Protein AF-0000000084664245 (afdb_homodimer)

Solvent-accessible surface area (backbone atoms only — not comparable to full-atom values): 12599 Å² total; per-residue (Å²): 119,80,69,60,62,52,54,57,49,49,55,51,49,50,48,48,53,62,68,61,42,66,72,70,69,72,74,78,44,94,83,65,43,93,82,63,76,78,71,54,54,70,72,75,24,43,41,69,32,50,8,74,77,78,64,30,42,50,28,35,27,28,33,27,81,81,15,46,27,44,24,17,68,74,54,34,57,66,75,55,34,56,67,57,89,41,30,48,65,57,95,38,56,40,92,83,79,59,47,68,44,61,31,48,43,62,49,43,65,126,118,78,70,60,59,53,54,56,48,47,54,50,48,50,50,47,53,62,67,62,42,66,72,69,71,73,75,75,44,94,83,65,42,92,83,62,75,79,70,54,54,70,72,75,24,45,43,69,32,50,8,73,78,79,63,31,42,50,28,34,27,28,34,27,82,81,15,46,28,43,24,18,69,73,54,34,57,66,74,55,34,56,68,57,89,40,30,49,64,54,95,38,55,39,92,83,80,58,46,69,43,60,30,50,44,61,48,41,66,126

Organism: Exserohilum turcicum (strain 28A) (NCBI:txid671987)

Radius of gyration: 29.93 Å; Cα contacts (8 Å, |Δi|>4): 353; chains: 2; bounding box: 48×130×44 Å

pLDDT: mean 83.24, std 20.47, range [32.81, 98.88]

Foldseek 3Di:
DPPVVVVVVVVVVVVCCVVPPPPPPPPCDPVPPPPDDDDDDPVVVDDDQAAPPPSPDGQFKFFPDVGDRRHDPVVCCVQFNCDDDFAGPDFHADPPPGHTGGGMDGHDPD/DPVVVVVVVVVVVVVVVVVPPPPPPPPCDPVPPPPDDDDDDPVVVDDDQAAQPPSPDGQFKFFPDVGDRRHDPVVCCVQFNCDDDFAGPDFHADPPPGHTGGGMDGHDPD

Secondary structure (DSSP, 8-state):
-THHHHHHHHHHHHHHHHHSS--------GGG-TTPPPPPPTTTTEEE-B-TTTSSSB--EEEETTTEEEE-HHHHHHHS-EEETTEESS--B-TTT-PBP-EEEE-B--/-HHHHHHHHHHHHHHHHHHSS--------GGG-TTPPPPPPTTTTEEE-B-TTTSSSB--EEEETTTEEEE-HHHHHHHS-EEETTEESS--B-TTT-PBP-EEEE-B--

InterPro domains:
  IPR001841 Zinc finger, RING-type [PS50089] (51-98)
  IPR001841 Zinc finger, RING-type [SM00184] (51-97)
  IPR013083 Zinc finger, RING/FYVE/PHD-type [G3DSA:3.30.40.10] (28-109)

Nearest PDB structures (foldseek):
  3eb5-assembly1_A-2  TM=9.063E-01  e=2.057E-04  Homo sapiens
  6m2d-assembly6_F  TM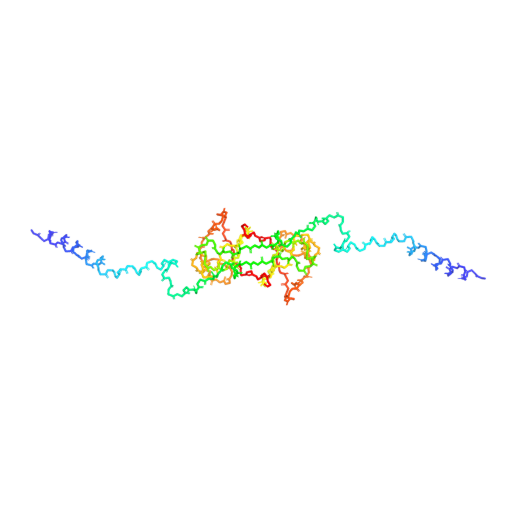=8.414E-01  e=1.924E-04  Homo sapiens
  6m2c-assembly2_F  TM=8.455E-01  e=3.516E-04  Homo sapiens
  2ea5-assembly1_A  TM=7.431E-01  e=4.797E-03  Homo sapiens
  7ylm-assembly1_C  TM=3.277E-01  e=9.964E+00  Saccharomyces cerevisiae

Sequence (220 aa):
TEMHNIRLDFEQELARMRAARPPSPPLVSLDNQPDRPAPKSEEEMTKVLACQVCYQQLADIAVLPCGHMVMCQWCADVVVPIRHGHIPLRPTKCPMCRKQVKQRFKIHTGTEMHNIRLDFEQELARMRAARPPSPPLVSLDNQPDRPAPKSEEEMTKVLACQVCYQQLADIAVLPCGHMVMCQWCADVVVPIRHGHIPLRPTKCPMCRKQVKQRFKIHTG

Structure (mmCIF, N/CA/C/O backbone):
data_AF-0000000084664245-model_v1
#
loop_
_entity.id
_entity.type
_entity.pdbx_description
1 polymer 'RING-type domain-containing protein'
#
loop_
_atom_site.group_PDB
_atom_site.id
_atom_site.type_symbol
_atom_site.label_atom_id
_atom_site.label_alt_id
_atom_site.label_comp_id
_atom_site.label_asym_id
_atom_site.label_entity_id
_atom_site.label_seq_id
_atom_site.pdbx_PDB_ins_code
_atom_site.Cartn_x
_atom_site.Cartn_y
_atom_site.Cartn_z
_atom_site.occupancy
_atom_site.B_iso_or_equiv
_atom_site.auth_seq_id
_atom_site.auth_comp_id
_atom_site.auth_asym_id
_atom_site.auth_atom_id
_atom_site.pdbx_PDB_model_num
ATOM 1 N N . THR A 1 1 ? -27.406 63.281 19.984 1 32.81 1 THR A N 1
ATOM 2 C CA . THR A 1 1 ? -28.312 62.438 20.734 1 32.81 1 THR A CA 1
ATOM 3 C C . THR A 1 1 ? -27.859 61 20.719 1 3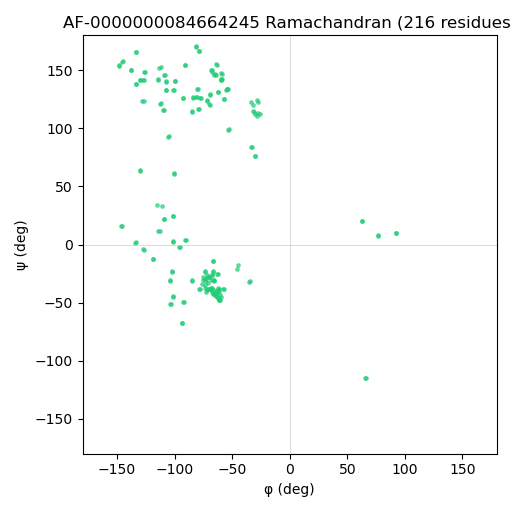2.81 1 THR A C 1
ATOM 5 O O . THR A 1 1 ? -27.031 60.625 19.891 1 32.81 1 THR A O 1
ATOM 8 N N . GLU A 1 2 ? -28.828 60 21.281 1 48.34 2 GLU A N 1
ATOM 9 C CA . GLU A 1 2 ? -28.688 58.625 21.797 1 48.34 2 GLU A CA 1
ATOM 10 C C . GLU A 1 2 ? -28.203 57.688 20.703 1 48.34 2 GLU A C 1
ATOM 12 O O . GLU A 1 2 ? -27.641 56.625 20.984 1 48.34 2 GLU A O 1
ATOM 17 N N . MET A 1 3 ? -28.453 58 19.438 1 53.66 3 MET A N 1
ATOM 18 C CA . MET A 1 3 ? -28.188 57.031 18.391 1 53.66 3 MET A CA 1
ATOM 19 C C . MET A 1 3 ? -26.688 56.938 18.094 1 53.66 3 MET A C 1
ATOM 21 O O . MET A 1 3 ? -26.203 55.938 17.578 1 53.66 3 MET A O 1
ATOM 25 N N . HIS A 1 4 ? -25.922 58.062 18.203 1 52.94 4 HIS A N 1
ATOM 26 C CA . HIS A 1 4 ? -24.516 58.062 17.859 1 52.94 4 HIS A CA 1
ATOM 27 C C . HIS A 1 4 ? -23.703 57.219 18.844 1 52.94 4 HIS A C 1
ATOM 29 O O . HIS A 1 4 ? -22.719 56.594 18.453 1 52.94 4 HIS A O 1
ATOM 35 N N . ASN A 1 5 ? -24.141 57.156 20.094 1 52.62 5 ASN A N 1
ATOM 36 C CA . ASN A 1 5 ? -23.359 56.469 21.094 1 52.62 5 ASN A CA 1
ATOM 37 C C . ASN A 1 5 ? -23.406 54.938 20.891 1 52.62 5 ASN A C 1
ATOM 39 O O . ASN A 1 5 ? -22.594 54.219 21.453 1 52.62 5 ASN A O 1
ATOM 43 N N . ILE A 1 6 ? -24.625 54.562 20.203 1 55.69 6 ILE A N 1
ATOM 44 C CA . ILE A 1 6 ? -24.766 53.094 20.109 1 55.69 6 ILE A CA 1
ATOM 45 C C . ILE A 1 6 ? -23.812 52.562 19.047 1 55.69 6 ILE A C 1
ATOM 47 O O . ILE A 1 6 ? -23.266 51.469 19.188 1 55.69 6 ILE A O 1
ATOM 51 N N . ARG A 1 7 ? -23.531 53.438 17.984 1 54.62 7 ARG A N 1
ATOM 52 C CA . ARG A 1 7 ? -22.688 52.906 16.922 1 54.62 7 ARG A CA 1
ATOM 53 C C . ARG A 1 7 ? -21.234 52.781 17.391 1 54.62 7 ARG A C 1
ATOM 55 O O . ARG A 1 7 ? -20.547 51.812 17.031 1 54.62 7 ARG A O 1
ATOM 62 N N . LEU A 1 8 ? -20.703 53.781 18.156 1 59.28 8 LEU A N 1
ATOM 63 C CA . LEU A 1 8 ? -19.312 53.688 18.594 1 59.28 8 LEU A CA 1
ATOM 64 C C . LEU A 1 8 ? -19.109 52.531 19.562 1 59.28 8 LEU A C 1
ATOM 66 O O . LEU A 1 8 ? -18.07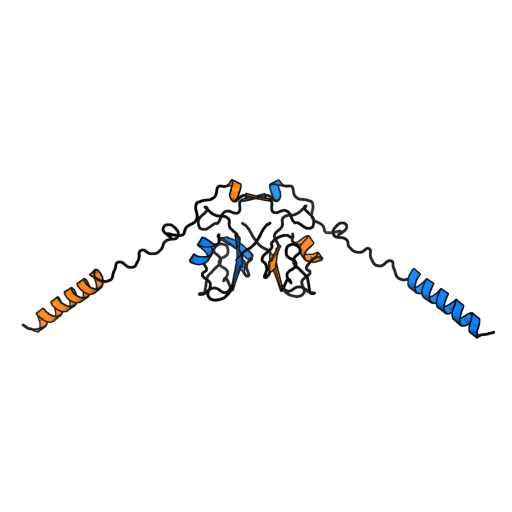8 51.844 19.531 1 59.28 8 LEU A O 1
ATOM 70 N N . ASP A 1 9 ? -20.234 52.25 20.328 1 56.16 9 ASP A N 1
ATOM 71 C CA . ASP A 1 9 ? -20.062 51.188 21.281 1 56.16 9 ASP A CA 1
ATOM 72 C C . ASP A 1 9 ? -20 49.812 20.578 1 56.16 9 ASP A C 1
ATOM 74 O O . ASP A 1 9 ? -19.203 48.938 20.969 1 56.16 9 ASP A O 1
ATOM 78 N N . PHE A 1 10 ? -20.734 49.719 19.438 1 59.78 10 PHE A N 1
ATOM 79 C CA . PHE A 1 10 ? -20.734 48.406 18.766 1 59.78 10 PHE A CA 1
ATOM 80 C C . PHE A 1 10 ? -19.391 48.188 18.078 1 59.78 10 PHE A C 1
ATOM 82 O O . PHE A 1 10 ? -18.859 47.062 18.125 1 59.78 10 PHE A O 1
ATOM 89 N N . GLU A 1 11 ? -18.828 49.25 17.516 1 61.75 11 GLU A N 1
ATOM 90 C CA . GLU A 1 11 ? -17.547 49.062 16.844 1 61.75 11 GLU A CA 1
ATOM 91 C C . GLU A 1 11 ? -16.438 48.75 17.844 1 61.75 11 GLU A C 1
ATOM 93 O O . GLU A 1 11 ? -15.555 47.938 17.562 1 61.75 11 GLU A O 1
ATOM 98 N N . GLN A 1 12 ? -16.516 49.406 18.969 1 60.25 12 GLN A N 1
ATOM 99 C CA . GLN A 1 12 ? -15.539 49.094 20.016 1 60.25 12 GLN A CA 1
ATOM 100 C C . GLN A 1 12 ? -15.766 47.688 20.594 1 60.25 12 GLN A C 1
ATOM 102 O O . GLN A 1 12 ? -14.805 46.969 20.891 1 60.25 12 GLN A O 1
ATOM 107 N N . GLU A 1 13 ? -17.031 47.344 20.719 1 60.28 13 GLU A N 1
ATOM 108 C CA . GLU A 1 13 ? -17.297 46 21.234 1 60.28 13 GLU A CA 1
ATOM 109 C C . GLU A 1 13 ? -16.891 44.938 20.219 1 60.28 13 GLU A C 1
ATOM 111 O O . GLU A 1 13 ? -16.312 43.906 20.594 1 60.28 13 GLU A O 1
ATOM 116 N N . LEU A 1 14 ? -17.109 45.156 18.906 1 57.66 14 LEU A N 1
ATOM 117 C CA . LEU A 1 14 ? -16.625 44.219 17.891 1 57.66 14 LEU A CA 1
ATOM 118 C C . LEU A 1 14 ? -15.094 44.188 17.875 1 57.66 14 LEU A C 1
ATOM 120 O O . LEU A 1 14 ? -14.492 43.125 17.75 1 57.66 14 LEU A O 1
ATOM 124 N N . ALA A 1 15 ? -14.391 45.281 18 1 58.69 15 ALA A N 1
ATOM 125 C CA . ALA A 1 15 ? -12.93 45.312 18.078 1 58.69 15 ALA A CA 1
ATOM 126 C C . ALA A 1 15 ? -12.445 44.625 19.359 1 58.69 15 ALA A C 1
ATOM 128 O O . ALA A 1 15 ? -11.453 43.875 19.328 1 58.69 15 ALA A O 1
ATOM 129 N N . ARG A 1 16 ? -13.039 44.75 20.438 1 57.31 16 ARG A N 1
ATOM 130 C CA . ARG A 1 16 ? -12.68 44.031 21.656 1 57.31 16 ARG A CA 1
ATOM 131 C C . ARG A 1 16 ? -12.945 42.531 21.5 1 57.31 16 ARG A C 1
ATOM 133 O O . ARG A 1 16 ? -12.156 41.719 21.953 1 57.31 16 ARG A O 1
ATOM 140 N N . MET A 1 17 ? -14.117 42.125 20.891 1 55.94 17 MET A N 1
ATOM 141 C CA . MET A 1 17 ? -14.359 40.688 20.656 1 55.94 17 MET A CA 1
ATOM 142 C C . MET A 1 17 ? -13.336 40.125 19.672 1 55.94 17 MET A C 1
ATOM 144 O O . MET A 1 17 ? -12.891 39 19.812 1 55.94 17 MET A O 1
ATOM 148 N N . ARG A 1 18 ? -13.031 40.844 18.547 1 55.56 18 ARG A N 1
ATOM 149 C CA . ARG A 1 18 ? -11.961 40.438 17.656 1 55.56 18 ARG A CA 1
ATOM 150 C C . ARG A 1 18 ? -10.609 40.438 18.359 1 55.56 18 ARG A C 1
ATOM 152 O O . ARG A 1 18 ? -9.766 39.562 18.125 1 55.56 18 ARG A O 1
ATOM 159 N N . ALA A 1 19 ? -10.242 41.438 19.078 1 53.5 19 ALA A N 1
ATOM 160 C CA . ALA A 1 19 ? -8.992 41.469 19.828 1 53.5 19 ALA A CA 1
ATOM 161 C C . ALA A 1 19 ? -8.953 40.406 20.906 1 53.5 19 ALA A C 1
ATOM 163 O O . ALA A 1 19 ? -7.875 40 21.359 1 53.5 19 ALA A O 1
ATOM 164 N N . ALA A 1 20 ? -10.039 40.188 21.625 1 52.09 20 ALA A N 1
ATOM 165 C CA . ALA A 1 20 ? -10.078 39.156 22.672 1 52.09 20 ALA A CA 1
ATOM 166 C C . ALA A 1 20 ? -10.141 37.75 22.047 1 52.09 20 ALA A C 1
ATOM 168 O O . ALA A 1 20 ? -10.219 36.75 22.766 1 52.09 20 ALA A O 1
ATOM 169 N N . ARG A 1 21 ? -10.609 37.625 20.797 1 49 21 ARG A N 1
ATOM 170 C CA . ARG A 1 21 ? -10.555 36.25 20.266 1 49 21 ARG A CA 1
ATOM 171 C C . ARG A 1 21 ? -9.148 35.688 20.391 1 49 21 ARG A C 1
ATOM 173 O O . ARG A 1 21 ? -8.172 36.312 19.969 1 49 21 ARG A O 1
ATOM 180 N N . PRO A 1 22 ? -8.859 34.875 21.422 1 49.31 22 PRO A N 1
ATOM 181 C CA . PRO A 1 22 ? -7.5 34.344 21.484 1 49.31 22 PRO A CA 1
ATOM 182 C C . PRO A 1 22 ? -6.906 34.094 20.094 1 49.31 22 PRO A C 1
ATOM 184 O O . PRO A 1 22 ? -7.648 33.906 19.125 1 49.31 22 PRO A O 1
ATOM 187 N N . PRO A 1 23 ? -5.723 34.75 19.797 1 48.38 23 PRO A N 1
ATOM 188 C CA . PRO A 1 23 ? -5.148 34.344 18.5 1 48.38 23 PRO A CA 1
ATOM 189 C C . PRO A 1 23 ? -5.512 32.938 18.094 1 48.38 23 PRO A C 1
ATOM 191 O O . PRO A 1 23 ? -5.746 32.062 18.953 1 48.38 23 PRO A O 1
ATOM 194 N N . SER A 1 24 ? -6.297 32.812 17.031 1 50.97 24 SER A N 1
ATOM 195 C CA . SER A 1 24 ? -6.508 31.438 16.547 1 50.97 24 SER A CA 1
ATOM 196 C C . SER A 1 24 ? -5.293 30.562 16.844 1 50.97 24 SER A C 1
ATOM 198 O O . SER A 1 24 ? -4.16 31.047 16.844 1 50.97 24 SER A O 1
ATOM 200 N N . PRO A 1 25 ? -5.449 29.578 17.75 1 46.31 25 PRO A N 1
ATOM 201 C CA . PRO A 1 25 ? -4.246 28.766 17.953 1 46.31 25 PRO A CA 1
ATOM 202 C C . PRO A 1 25 ? -3.355 28.719 16.703 1 46.31 25 PRO A C 1
ATOM 204 O O . PRO A 1 25 ? -3.844 28.875 15.586 1 46.31 25 PRO A O 1
ATOM 207 N N . PRO A 1 26 ? -2.117 29.094 16.844 1 43.78 26 PRO A N 1
ATOM 208 C CA . PRO A 1 26 ? -1.267 28.984 15.664 1 43.78 26 PRO A CA 1
ATOM 209 C C . PRO A 1 26 ? -1.652 27.812 14.766 1 43.78 26 PRO A C 1
ATOM 211 O O . PRO A 1 26 ? -2.188 26.812 15.258 1 43.78 26 PRO A O 1
ATOM 214 N N . LEU A 1 27 ? -2.094 27.984 13.617 1 46 27 LEU A N 1
ATOM 215 C CA . LEU A 1 27 ? -2.32 26.906 12.664 1 46 27 LEU A CA 1
ATOM 216 C C . LEU A 1 27 ? -1.289 25.797 12.836 1 46 27 LEU A C 1
ATOM 218 O O . LEU A 1 27 ? -0.092 26.062 12.953 1 46 27 LEU A O 1
ATOM 222 N N . VAL A 1 28 ? -1.477 24.859 13.75 1 47.41 28 VAL A N 1
ATOM 223 C CA . VAL A 1 28 ? -0.589 23.703 13.82 1 47.41 28 VAL A CA 1
ATOM 224 C C . VAL A 1 28 ? -0.045 23.375 12.422 1 47.41 28 VAL A C 1
ATOM 226 O O . VAL A 1 28 ? -0.811 23.078 11.508 1 47.41 28 VAL A O 1
ATOM 229 N N . SER A 1 29 ? 0.936 24.156 11.898 1 50.91 29 SER A N 1
ATOM 230 C CA . SER A 1 29 ? 1.574 23.859 10.625 1 50.91 29 SER A CA 1
ATOM 231 C C . SER A 1 29 ? 2.375 22.562 10.695 1 50.91 29 SER A C 1
ATOM 233 O O . SER A 1 29 ? 2.699 22.078 11.789 1 50.91 29 SER A O 1
ATOM 235 N N . LEU A 1 30 ? 2.523 21.656 9.602 1 56 30 LEU A N 1
ATOM 236 C CA . LEU A 1 30 ? 3.389 20.484 9.492 1 56 30 LEU A CA 1
ATOM 237 C C . LEU A 1 30 ? 4.707 20.719 10.227 1 56 30 LEU A C 1
ATOM 239 O O . LEU A 1 30 ? 5.293 19.781 10.758 1 56 30 LEU A O 1
ATOM 243 N N . ASP A 1 31 ? 5.152 21.875 10.273 1 55.19 31 ASP A N 1
ATOM 244 C CA . ASP A 1 31 ? 6.504 22.156 10.742 1 55.19 31 ASP A CA 1
ATOM 245 C C . ASP A 1 31 ? 6.543 22.281 12.266 1 55.19 31 ASP A C 1
ATOM 247 O O . ASP A 1 31 ? 7.613 22.219 12.875 1 55.19 31 ASP A O 1
ATOM 251 N N . ASN A 1 32 ? 5.457 22.734 12.883 1 57.06 32 ASN A N 1
ATOM 252 C CA . ASN A 1 32 ? 5.566 23.078 14.297 1 57.06 32 ASN A CA 1
ATOM 253 C C . ASN A 1 32 ? 4.816 22.078 15.172 1 57.06 32 ASN A C 1
ATOM 255 O O . ASN A 1 32 ? 4.18 22.453 16.156 1 57.06 32 ASN A O 1
ATOM 259 N N . GLN A 1 33 ? 4.641 20.922 14.562 1 59.12 33 GLN A N 1
ATOM 260 C CA . GLN A 1 33 ? 3.855 20.062 15.445 1 59.12 33 GLN A CA 1
ATOM 261 C C . GLN A 1 33 ? 4.73 19.438 16.531 1 59.12 33 GLN A C 1
ATOM 263 O O . GLN A 1 33 ? 5.848 19 16.25 1 59.12 33 GLN A O 1
ATOM 268 N N . PRO A 1 34 ? 4.461 19.766 17.797 1 64.56 34 PRO A N 1
ATOM 269 C CA . PRO A 1 34 ? 5.266 19.328 18.953 1 64.56 34 PRO A CA 1
ATOM 270 C C . PRO A 1 34 ? 5.625 17.844 18.891 1 64.56 34 PRO A C 1
ATOM 272 O O . PRO A 1 34 ? 6.645 17.438 19.438 1 64.56 34 PRO A O 1
ATOM 275 N N . ASP A 1 35 ? 4.871 16.984 18.016 1 80.44 35 ASP A N 1
ATOM 276 C CA . ASP A 1 35 ? 5.086 15.547 18.078 1 80.44 35 ASP A CA 1
ATOM 277 C C . ASP A 1 35 ? 5.684 15.023 16.766 1 80.44 35 ASP A C 1
ATOM 279 O O . ASP A 1 35 ? 5.492 13.859 16.422 1 80.44 35 ASP A O 1
ATOM 283 N N . ARG A 1 36 ? 6.484 15.859 16.188 1 82.06 36 ARG A N 1
ATOM 284 C CA . ARG A 1 36 ? 7.113 15.398 14.961 1 82.06 36 ARG A CA 1
ATOM 285 C C . ARG A 1 36 ? 8.328 14.523 15.25 1 82.06 36 ARG A C 1
ATOM 287 O O . ARG A 1 36 ? 9.203 14.906 16.031 1 82.06 36 ARG A O 1
ATOM 294 N N . PRO A 1 37 ? 8.312 13.367 14.664 1 92.81 37 PRO A N 1
ATOM 295 C CA . PRO A 1 37 ? 9.461 12.492 14.898 1 92.81 37 PRO A CA 1
ATOM 296 C C . PRO A 1 37 ? 10.766 13.07 14.359 1 92.81 37 PRO A C 1
ATOM 298 O O . PRO A 1 37 ? 10.742 13.953 13.492 1 92.81 37 PRO A O 1
ATOM 301 N N . ALA A 1 38 ? 11.883 12.625 14.961 1 94.81 38 ALA A N 1
ATOM 302 C CA . ALA A 1 38 ? 13.195 13.039 14.477 1 94.81 38 ALA A CA 1
ATOM 303 C C . ALA A 1 38 ? 13.391 12.633 13.016 1 94.81 38 ALA A C 1
ATOM 305 O O . ALA A 1 38 ? 12.984 11.539 12.609 1 94.81 38 ALA A O 1
ATOM 306 N N . PRO A 1 39 ? 14.031 13.461 12.234 1 96.81 39 PRO A N 1
ATOM 307 C CA . PRO A 1 39 ? 14.25 13.148 10.82 1 96.81 39 PRO A CA 1
ATOM 308 C C . PRO A 1 39 ? 15.039 11.859 10.617 1 96.81 39 PRO A C 1
ATOM 310 O O . PRO A 1 39 ? 15.961 11.562 11.383 1 96.81 39 PRO A O 1
ATOM 313 N N . LYS A 1 40 ? 14.672 11.102 9.625 1 98 40 LYS A N 1
ATOM 314 C CA . LYS A 1 40 ? 15.406 9.906 9.211 1 98 40 LYS A CA 1
ATOM 315 C C . LYS A 1 40 ? 16.453 10.234 8.148 1 98 40 LYS A C 1
ATOM 317 O O . LYS A 1 40 ? 16.297 11.211 7.406 1 98 40 LYS A O 1
ATOM 322 N N . SER A 1 41 ? 17.469 9.414 8.094 1 98.06 41 SER A N 1
ATOM 323 C CA . SER A 1 41 ? 18.453 9.555 7.039 1 98.06 41 SER A CA 1
ATOM 324 C C . SER A 1 41 ? 17.953 8.969 5.727 1 98.06 41 SER A C 1
ATOM 326 O O . SER A 1 41 ? 16.984 8.203 5.711 1 98.06 41 SER A O 1
ATOM 328 N N . GLU A 1 42 ? 18.594 9.25 4.664 1 97.56 42 GLU A N 1
ATOM 329 C CA . GLU A 1 42 ? 18.25 8.68 3.363 1 97.56 42 GLU A CA 1
ATOM 330 C C . GLU A 1 42 ? 18.406 7.16 3.375 1 97.56 42 GLU A C 1
ATOM 332 O O . GLU A 1 42 ? 17.594 6.449 2.771 1 97.56 42 GLU A O 1
ATOM 337 N N . GLU A 1 43 ? 19.438 6.691 4.074 1 97.75 43 GLU A N 1
ATOM 338 C CA . GLU A 1 43 ? 19.672 5.254 4.176 1 97.75 43 GLU A CA 1
ATOM 339 C C . GLU A 1 43 ? 18.516 4.555 4.879 1 97.75 43 GLU A C 1
ATOM 341 O O . GLU A 1 43 ? 18.094 3.467 4.477 1 97.75 43 GLU A O 1
ATOM 346 N N . GLU A 1 44 ? 18 5.223 5.902 1 97.62 44 GLU A N 1
ATOM 347 C CA . GLU A 1 44 ? 16.875 4.672 6.656 1 97.62 44 GLU A CA 1
ATOM 348 C C . GLU A 1 44 ? 15.609 4.633 5.809 1 97.62 44 GLU A C 1
ATOM 350 O O . GLU A 1 44 ? 14.758 3.764 5.996 1 97.62 44 GLU A O 1
ATOM 355 N N . MET A 1 45 ? 15.492 5.477 4.859 1 98.25 45 MET A N 1
ATOM 356 C CA . MET A 1 45 ? 14.297 5.566 4.027 1 98.25 45 MET A CA 1
ATOM 357 C C . MET A 1 45 ? 14.461 4.758 2.746 1 98.25 45 MET A C 1
ATOM 359 O O . MET A 1 45 ? 13.555 4.723 1.911 1 98.25 45 MET A O 1
ATOM 363 N N . THR A 1 46 ? 15.672 4.133 2.537 1 98.25 46 THR A N 1
ATOM 364 C CA . THR A 1 46 ? 15.93 3.309 1.361 1 98.25 46 THR A CA 1
ATOM 365 C C . THR A 1 46 ? 15.625 1.842 1.651 1 98.25 46 THR A C 1
ATOM 367 O O . THR A 1 46 ? 16.094 1.287 2.643 1 98.25 46 THR A O 1
ATOM 370 N N . LYS A 1 47 ? 14.773 1.282 0.778 1 98.25 47 LYS A N 1
ATOM 371 C CA . LYS A 1 47 ? 14.383 -0.111 0.963 1 98.25 47 LYS A CA 1
ATOM 372 C C . LYS A 1 47 ? 14.539 -0.904 -0.33 1 98.25 47 LYS A C 1
ATOM 374 O O . LYS A 1 47 ? 14.305 -0.377 -1.42 1 98.25 47 LYS A O 1
ATOM 379 N N . VAL A 1 48 ? 14.977 -2.121 -0.169 1 98.06 48 VAL A N 1
ATOM 380 C CA . VAL A 1 48 ? 14.867 -3.072 -1.269 1 98.06 48 VAL A CA 1
ATOM 381 C C . VAL A 1 48 ? 13.477 -3.711 -1.255 1 98.06 48 VAL A C 1
ATOM 383 O O . VAL A 1 48 ? 13.125 -4.426 -0.314 1 98.06 48 VAL A O 1
ATOM 386 N N . LEU A 1 49 ? 12.703 -3.449 -2.271 1 98.5 49 LEU A N 1
ATOM 387 C CA . LEU A 1 49 ? 11.328 -3.947 -2.346 1 98.5 49 LEU A CA 1
ATOM 388 C C . LEU A 1 49 ? 11.242 -5.172 -3.254 1 98.5 49 LEU A C 1
ATOM 390 O O . LEU A 1 49 ? 10.477 -5.18 -4.219 1 98.5 49 LEU A O 1
ATOM 394 N N . ALA A 1 50 ? 11.953 -6.164 -2.859 1 98.25 50 ALA A N 1
ATOM 395 C CA . ALA A 1 50 ? 11.914 -7.402 -3.633 1 98.25 50 ALA A CA 1
ATOM 396 C C . ALA A 1 50 ? 10.664 -8.211 -3.303 1 98.25 50 ALA A C 1
ATOM 398 O O . ALA A 1 50 ? 10.297 -8.344 -2.133 1 98.25 50 ALA A O 1
ATOM 399 N N . CYS A 1 51 ? 10.07 -8.648 -4.383 1 97.88 51 CYS A N 1
ATOM 400 C CA . CYS A 1 51 ? 8.977 -9.594 -4.172 1 97.88 51 CYS A CA 1
ATOM 401 C C . CYS A 1 51 ? 9.43 -10.773 -3.32 1 97.88 51 CYS A C 1
ATOM 403 O O . CYS A 1 51 ? 10.461 -11.383 -3.596 1 97.88 51 CYS A O 1
ATOM 405 N N . GLN A 1 52 ? 8.617 -11.133 -2.322 1 97.62 52 GLN A N 1
ATOM 406 C CA . GLN A 1 52 ? 9.016 -12.172 -1.38 1 97.62 52 GLN A CA 1
ATOM 407 C C . GLN A 1 52 ? 8.555 -13.547 -1.849 1 97.62 52 GLN A C 1
ATOM 409 O O . GLN A 1 52 ? 8.75 -14.547 -1.151 1 97.62 52 GLN A O 1
ATOM 414 N N . VAL A 1 53 ? 7.977 -13.578 -3.002 1 96.06 53 VAL A N 1
ATOM 415 C CA . VAL A 1 53 ? 7.531 -14.844 -3.572 1 96.06 53 VAL A CA 1
ATOM 416 C C . VAL A 1 53 ? 8.492 -15.289 -4.668 1 96.06 53 VAL A C 1
ATOM 418 O O . VAL A 1 53 ? 9 -16.406 -4.645 1 96.06 53 VAL A O 1
ATOM 421 N N . CYS A 1 54 ? 8.805 -14.414 -5.629 1 95.06 54 CYS A N 1
ATOM 422 C CA . CYS A 1 54 ? 9.656 -14.789 -6.75 1 95.06 54 CYS A CA 1
ATOM 423 C C . CYS A 1 54 ? 11.07 -14.25 -6.566 1 95.06 54 CYS A C 1
ATOM 425 O O . CYS A 1 54 ? 12.008 -14.734 -7.199 1 95.06 54 CYS A O 1
ATOM 427 N N . TYR A 1 55 ? 11.281 -13.188 -5.773 1 96.44 55 TYR A N 1
ATOM 428 C CA . TYR A 1 55 ? 12.539 -12.516 -5.457 1 96.44 55 TYR A CA 1
ATOM 429 C C . TYR A 1 55 ? 13.172 -11.922 -6.707 1 96.44 55 TYR A C 1
ATOM 431 O O . TYR A 1 55 ? 14.375 -11.648 -6.734 1 96.44 55 TYR A O 1
ATOM 439 N N . GLN A 1 56 ? 12.352 -11.734 -7.711 1 97.25 56 GLN A N 1
ATOM 440 C CA . GLN A 1 56 ? 12.922 -11.297 -8.984 1 97.25 56 GLN A CA 1
ATOM 441 C C . GLN A 1 56 ? 12.211 -10.047 -9.5 1 97.25 56 GLN A C 1
ATOM 443 O O . GLN A 1 56 ? 12.586 -9.508 -10.547 1 97.25 56 GLN A O 1
ATOM 448 N N . GLN A 1 57 ? 11.258 -9.656 -8.844 1 97.75 57 GLN A N 1
ATOM 449 C CA . GLN A 1 57 ? 10.477 -8.492 -9.25 1 97.75 57 GLN A CA 1
ATOM 450 C C . GLN A 1 57 ? 10.234 -7.555 -8.07 1 97.75 57 GLN A C 1
ATOM 452 O O . GLN A 1 57 ? 10.469 -7.922 -6.918 1 97.75 57 GLN A O 1
ATOM 457 N N . LEU A 1 58 ? 9.805 -6.344 -8.391 1 97.88 58 LEU A N 1
ATOM 458 C CA . LEU A 1 58 ? 9.445 -5.348 -7.391 1 97.88 58 LEU A CA 1
ATOM 459 C C . LEU A 1 58 ? 8.141 -5.715 -6.695 1 97.88 58 LEU A C 1
ATOM 461 O O . LEU A 1 58 ? 7.133 -5.984 -7.359 1 97.88 58 LEU A O 1
ATOM 465 N N . ALA A 1 59 ? 8.156 -5.828 -5.352 1 98.56 59 ALA A N 1
ATOM 466 C CA . ALA A 1 59 ? 6.918 -5.953 -4.59 1 98.56 59 ALA A CA 1
ATOM 467 C C . ALA A 1 59 ? 6.125 -4.648 -4.617 1 98.56 59 ALA A C 1
ATOM 469 O O . ALA A 1 59 ? 6.625 -3.602 -4.203 1 98.56 59 ALA A O 1
ATOM 470 N N . ASP A 1 60 ? 4.867 -4.727 -5.16 1 98.69 60 ASP A N 1
ATOM 471 C CA . ASP A 1 60 ? 4.059 -3.514 -5.234 1 98.69 60 ASP A CA 1
ATOM 472 C C . ASP A 1 60 ? 2.576 -3.828 -5.039 1 98.69 60 ASP A C 1
ATOM 474 O O . ASP A 1 60 ? 1.713 -3.016 -5.379 1 98.69 60 ASP A O 1
ATOM 478 N N . ILE A 1 61 ? 2.289 -4.98 -4.547 1 98.75 61 ILE A N 1
ATOM 479 C CA . ILE A 1 61 ? 0.92 -5.355 -4.211 1 98.75 61 ILE A CA 1
ATOM 480 C C . ILE A 1 61 ? 0.78 -5.5 -2.695 1 98.75 61 ILE A C 1
ATOM 482 O O . ILE A 1 61 ? 1.49 -6.293 -2.074 1 98.75 61 ILE A O 1
ATOM 486 N N . ALA A 1 62 ? -0.083 -4.754 -2.121 1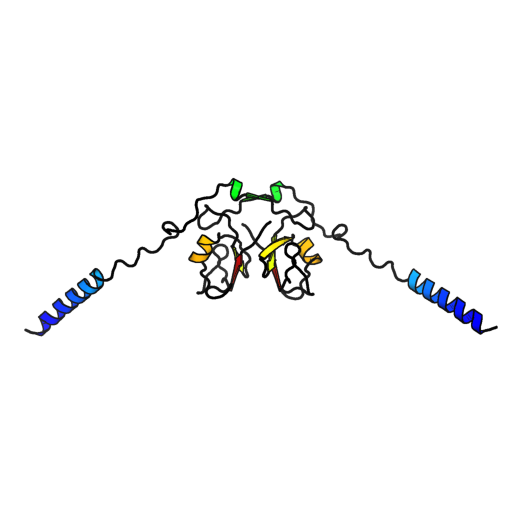 98.88 62 ALA A N 1
ATOM 487 C CA . ALA A 1 62 ? -0.42 -4.887 -0.705 1 98.88 62 ALA A CA 1
ATOM 488 C C . ALA A 1 62 ? -1.712 -5.676 -0.52 1 98.88 62 ALA A C 1
ATOM 490 O O . ALA A 1 62 ? -2.646 -5.547 -1.315 1 98.88 62 ALA A O 1
ATOM 491 N N . VAL A 1 63 ? -1.702 -6.465 0.46 1 98.75 63 VAL A N 1
ATOM 492 C CA . VAL A 1 63 ? -2.938 -7.168 0.789 1 98.75 63 VAL A CA 1
ATOM 493 C C . VAL A 1 63 ? -3.547 -6.582 2.059 1 98.75 63 VAL A C 1
ATOM 495 O O . VAL A 1 63 ? -2.824 -6.219 2.99 1 98.75 63 VAL A O 1
ATOM 498 N N . LEU A 1 64 ? -4.793 -6.453 2.08 1 98.69 64 LEU A N 1
ATOM 499 C CA . LEU A 1 64 ? -5.535 -5.793 3.148 1 98.69 64 LEU A CA 1
ATOM 500 C C . LEU A 1 64 ? -6.422 -6.785 3.891 1 98.69 64 LEU A C 1
ATOM 502 O O . LEU A 1 64 ? -6.871 -7.777 3.311 1 98.69 64 LEU A O 1
ATOM 506 N N . PRO A 1 65 ? -6.559 -6.656 5.277 1 98.31 65 PRO A N 1
ATOM 507 C CA . PRO A 1 65 ? -6.34 -5.387 5.973 1 98.31 65 PRO A CA 1
ATOM 508 C C . PRO A 1 65 ? -4.984 -5.32 6.664 1 98.31 65 PRO A C 1
ATOM 510 O O . PRO A 1 65 ? -4.648 -4.305 7.281 1 98.31 65 PRO A O 1
ATOM 513 N N . CYS A 1 66 ? -4.207 -6.344 6.512 1 98.75 66 CYS A N 1
ATOM 514 C CA . CYS A 1 66 ? -2.992 -6.359 7.316 1 98.75 66 CYS A CA 1
ATOM 515 C C . CYS A 1 66 ? -1.971 -5.359 6.789 1 98.75 66 CYS A C 1
ATOM 517 O O . CYS A 1 66 ? -1.099 -4.906 7.531 1 98.75 66 CYS A O 1
ATOM 519 N N . GLY A 1 67 ? -1.996 -5.105 5.488 1 98.81 67 GLY A N 1
ATOM 520 C CA . GLY A 1 67 ? -1.183 -4.043 4.922 1 98.81 67 GLY A CA 1
ATOM 521 C C . GLY A 1 67 ? 0.175 -4.523 4.441 1 98.81 67 GLY A C 1
ATOM 522 O O . GLY A 1 67 ? 1.011 -3.717 4.027 1 98.81 67 GLY A O 1
ATOM 523 N N . HIS A 1 68 ? 0.42 -5.789 4.383 1 98.88 68 HIS A N 1
ATOM 524 C CA . HIS A 1 68 ? 1.728 -6.258 3.939 1 98.88 68 HIS A CA 1
ATOM 525 C C . HIS A 1 68 ? 1.856 -6.172 2.422 1 98.88 68 HIS A C 1
ATOM 527 O O . HIS A 1 68 ? 0.998 -6.672 1.692 1 98.88 68 HIS A O 1
ATOM 533 N N . MET A 1 69 ? 2.873 -5.523 1.958 1 98.88 69 MET A N 1
ATOM 534 C CA . MET A 1 69 ? 3.24 -5.379 0.552 1 98.88 69 MET A CA 1
ATOM 535 C C . MET A 1 69 ? 4.445 -6.25 0.213 1 98.88 69 MET A C 1
ATOM 537 O O . MET A 1 69 ? 5.59 -5.816 0.347 1 98.88 69 MET A O 1
ATOM 541 N N . VAL A 1 70 ? 4.16 -7.543 -0.276 1 98.06 70 VAL A N 1
ATOM 542 C CA . VAL A 1 70 ? 5.254 -8.508 -0.315 1 98.06 70 VAL A CA 1
ATOM 543 C C . VAL A 1 70 ? 5.27 -9.219 -1.664 1 98.06 70 VAL A C 1
ATOM 545 O O . VAL A 1 70 ? 6.078 -10.125 -1.888 1 98.06 70 VAL A O 1
ATOM 548 N N . MET A 1 71 ? 4.355 -8.844 -2.572 1 98 71 MET A N 1
ATOM 549 C CA . MET A 1 71 ? 4.254 -9.531 -3.852 1 98 71 MET A CA 1
ATOM 550 C C . MET A 1 71 ? 4.348 -8.555 -5.016 1 98 71 MET A C 1
ATOM 552 O O . MET A 1 71 ? 3.902 -7.406 -4.902 1 98 71 MET A O 1
ATOM 556 N N . CYS A 1 72 ? 4.914 -9.07 -6.086 1 97.81 72 CYS A N 1
ATOM 557 C CA . CYS A 1 72 ? 4.758 -8.375 -7.355 1 97.81 72 CYS A CA 1
ATOM 558 C C . CYS A 1 72 ? 3.418 -8.711 -8 1 97.81 72 CYS A C 1
ATOM 560 O O . CYS A 1 72 ? 2.709 -9.609 -7.543 1 97.81 72 CYS A O 1
ATOM 562 N N . GLN A 1 73 ? 3.154 -7.961 -9.031 1 97.25 73 GLN A N 1
ATOM 563 C CA . GLN A 1 73 ? 1.875 -8.164 -9.703 1 97.25 73 GLN A CA 1
ATOM 564 C C . GLN A 1 73 ? 1.756 -9.586 -10.234 1 97.25 73 GLN A C 1
ATOM 566 O O . GLN A 1 73 ? 0.7 -10.219 -10.125 1 97.25 73 GLN A O 1
ATOM 571 N N . TRP A 1 74 ? 2.77 -10.117 -10.859 1 96.31 74 TRP A N 1
ATOM 572 C CA . TRP A 1 74 ? 2.725 -11.445 -11.453 1 96.31 74 TRP A CA 1
ATOM 573 C C . TRP A 1 74 ? 2.441 -12.508 -10.398 1 96.31 74 TRP A C 1
ATOM 575 O O . TRP A 1 74 ? 1.547 -13.344 -10.578 1 96.31 74 TRP A O 1
ATOM 585 N N . CYS A 1 75 ? 3.15 -12.453 -9.312 1 96.5 75 CYS A N 1
ATOM 586 C CA . CYS A 1 75 ? 2.949 -13.422 -8.234 1 96.5 75 CYS A CA 1
ATOM 587 C C . CYS A 1 75 ? 1.577 -13.25 -7.598 1 96.5 75 CYS A C 1
ATOM 589 O O . CYS A 1 75 ? 0.931 -14.227 -7.23 1 96.5 75 CYS A O 1
ATOM 591 N N . ALA A 1 76 ? 1.204 -11.977 -7.414 1 97.5 76 ALA A N 1
ATOM 592 C CA . ALA A 1 76 ? -0.105 -11.719 -6.816 1 97.5 76 ALA A CA 1
ATOM 593 C C . ALA A 1 76 ? -1.217 -12.367 -7.641 1 97.5 76 ALA A C 1
ATOM 595 O O . ALA A 1 76 ? -2.191 -12.883 -7.082 1 97.5 76 ALA A O 1
ATOM 596 N N . ASP A 1 77 ? -1.105 -12.344 -8.883 1 96.06 77 ASP A N 1
ATOM 597 C CA . ASP A 1 77 ? -2.135 -12.898 -9.766 1 96.06 77 ASP A CA 1
ATOM 598 C C . ASP A 1 77 ? -2.232 -14.414 -9.609 1 96.06 77 ASP A C 1
ATOM 600 O O .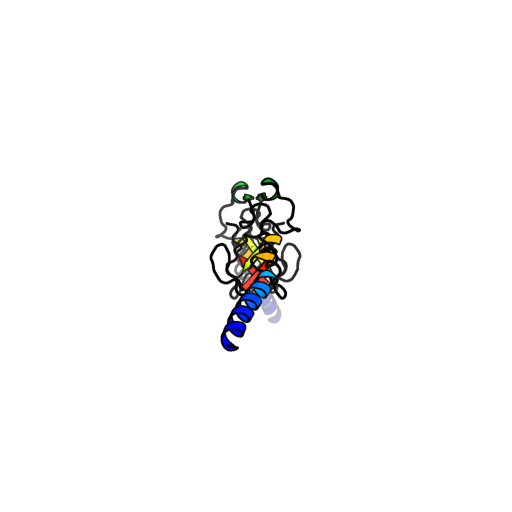 ASP A 1 77 ? -3.27 -15.008 -9.906 1 96.06 77 ASP A O 1
ATOM 604 N N . VAL A 1 78 ? -1.15 -14.992 -9.148 1 93.75 78 VAL A N 1
ATOM 605 C CA . VAL A 1 78 ? -1.132 -16.438 -8.945 1 93.75 78 VAL A CA 1
ATOM 606 C C . VAL A 1 78 ? -1.557 -16.766 -7.52 1 93.75 78 VAL A C 1
ATOM 608 O O . VAL A 1 78 ? -2.426 -17.609 -7.305 1 93.75 78 VAL A O 1
ATOM 611 N N . VAL A 1 79 ? -0.954 -16.094 -6.559 1 95.81 79 VAL A N 1
ATOM 612 C CA . VAL A 1 79 ? -1.083 -16.438 -5.145 1 95.81 79 VAL A CA 1
ATOM 613 C C . VAL A 1 79 ? -2.418 -15.922 -4.609 1 95.81 79 VAL A C 1
ATOM 615 O O . VAL A 1 79 ? -3.055 -16.578 -3.781 1 95.81 79 VAL A O 1
ATOM 618 N N . VAL A 1 80 ? -2.85 -14.742 -5.039 1 97 80 VAL A N 1
ATOM 619 C CA . VAL A 1 80 ? -4.082 -14.109 -4.586 1 97 80 VAL A CA 1
ATOM 620 C C . VAL A 1 80 ? -4.906 -13.664 -5.793 1 97 80 VAL A C 1
ATOM 622 O O . VAL A 1 80 ? -5.145 -12.469 -5.988 1 97 80 VAL A O 1
ATOM 625 N N . PRO A 1 81 ? -5.324 -14.625 -6.555 1 96.19 81 PRO A N 1
ATOM 626 C CA . PRO A 1 81 ? -6.137 -14.242 -7.711 1 96.19 81 PRO A CA 1
ATOM 627 C C . PRO A 1 81 ? -7.41 -13.492 -7.32 1 96.19 81 PRO A C 1
ATOM 629 O O . PRO A 1 81 ? -7.977 -13.75 -6.258 1 96.19 81 PRO A O 1
ATOM 632 N N . ILE A 1 82 ? -7.801 -12.594 -8.164 1 96.44 82 ILE A N 1
ATOM 633 C CA . ILE A 1 82 ? -8.969 -11.789 -7.836 1 96.44 82 ILE A CA 1
ATOM 634 C C . ILE A 1 82 ? -10.117 -12.133 -8.781 1 96.44 82 ILE A C 1
ATOM 636 O O . ILE A 1 82 ? -9.891 -12.594 -9.898 1 96.44 82 ILE A O 1
ATOM 640 N N . ARG A 1 83 ? -11.281 -11.969 -8.383 1 87.94 83 ARG A N 1
ATOM 641 C CA . ARG A 1 83 ? -12.508 -12.141 -9.156 1 87.94 83 ARG A CA 1
ATOM 642 C C . ARG A 1 83 ? -12.953 -10.82 -9.773 1 87.94 83 ARG A C 1
ATOM 644 O O . ARG A 1 83 ? -12.891 -10.648 -10.992 1 87.94 83 ARG A O 1
ATOM 651 N N . HIS A 1 84 ? -13.336 -9.938 -8.906 1 88.69 84 HIS A N 1
ATOM 652 C CA . HIS A 1 84 ? -13.789 -8.602 -9.289 1 88.69 84 HIS A CA 1
ATOM 653 C C . HIS A 1 84 ? -13.039 -7.527 -8.5 1 88.69 84 HIS A C 1
ATOM 655 O O . HIS A 1 84 ? -12.93 -7.609 -7.273 1 88.69 84 HIS A O 1
ATOM 661 N N . GLY A 1 85 ? -12.445 -6.68 -9.258 1 94.25 85 GLY A N 1
ATOM 662 C CA . GLY A 1 85 ? -11.789 -5.566 -8.586 1 94.25 85 GLY A CA 1
ATOM 663 C C . GLY A 1 85 ? -10.633 -5.996 -7.711 1 94.25 85 GLY A C 1
ATOM 664 O O . GLY A 1 85 ? -9.672 -6.609 -8.195 1 94.25 85 GLY A O 1
ATOM 665 N N . HIS A 1 86 ? -10.859 -5.762 -6.434 1 97.44 86 HIS A N 1
ATOM 666 C CA . HIS A 1 86 ? -9.766 -5.934 -5.488 1 97.44 86 HIS A CA 1
ATOM 667 C C . HIS A 1 86 ? -10.023 -7.098 -4.543 1 97.44 86 HIS A C 1
ATOM 669 O O . HIS A 1 86 ? -9.312 -7.273 -3.551 1 97.44 86 HIS A O 1
ATOM 675 N N . ILE A 1 87 ? -11.125 -7.938 -4.93 1 97.5 87 ILE A N 1
ATOM 676 C CA . ILE A 1 87 ? -11.555 -8.992 -4.016 1 97.5 87 ILE A CA 1
ATOM 677 C C . ILE A 1 87 ? -11 -10.336 -4.484 1 97.5 87 ILE A C 1
ATOM 679 O O . ILE A 1 87 ? -11.195 -10.727 -5.637 1 97.5 87 ILE A O 1
ATOM 683 N N . PRO A 1 88 ? -10.43 -11.102 -3.541 1 97.38 88 PRO A N 1
ATOM 684 C CA . PRO A 1 88 ? -9.898 -12.406 -3.938 1 97.38 88 PRO A CA 1
ATOM 685 C C . PRO A 1 88 ? -10.977 -13.367 -4.418 1 97.38 88 PRO A C 1
ATOM 687 O O . PRO A 1 88 ? -12.086 -13.367 -3.881 1 97.38 88 PRO A O 1
ATOM 690 N N . LEU A 1 89 ? -10.656 -14.211 -5.363 1 97.38 89 LEU A N 1
ATOM 691 C CA . LEU A 1 89 ? -11.547 -15.211 -5.938 1 97.38 89 LEU A CA 1
ATOM 692 C C . LEU A 1 89 ? -11.844 -16.312 -4.93 1 97.38 89 LEU A C 1
ATOM 694 O O . LEU A 1 89 ? -12.922 -16.922 -4.969 1 97.38 89 LEU A O 1
ATOM 698 N N . ARG A 1 90 ? -10.898 -16.562 -4 1 96.69 90 ARG A N 1
ATOM 699 C CA . ARG A 1 90 ? -11.008 -17.578 -2.953 1 96.69 90 ARG A CA 1
ATOM 700 C C . ARG A 1 90 ? -10.336 -17.109 -1.667 1 96.69 90 ARG A C 1
ATOM 702 O O . ARG A 1 90 ? -9.484 -16.219 -1.696 1 96.69 90 ARG A O 1
ATOM 709 N N . PRO A 1 91 ? -10.805 -17.766 -0.599 1 97.19 91 PRO A N 1
ATOM 710 C CA . PRO A 1 91 ? -10.117 -17.406 0.64 1 97.19 91 PRO A CA 1
ATOM 711 C C . PRO A 1 91 ? -8.609 -17.641 0.561 1 97.19 91 PRO A C 1
ATOM 713 O O . PRO A 1 91 ? -8.164 -18.734 0.211 1 97.19 91 PRO A O 1
ATOM 716 N N . THR A 1 92 ? -7.895 -16.562 0.845 1 97.38 92 THR A N 1
ATOM 717 C CA . THR A 1 92 ? -6.438 -16.609 0.803 1 97.38 92 THR A CA 1
ATOM 718 C C . THR A 1 92 ? -5.84 -15.859 1.991 1 97.38 92 THR A C 1
ATOM 720 O O . THR A 1 92 ? -6.438 -14.906 2.496 1 97.38 92 THR A O 1
ATOM 723 N N . LYS A 1 93 ? -4.676 -16.312 2.406 1 98.12 93 LYS A N 1
ATOM 724 C CA . LYS A 1 93 ? -4.012 -15.664 3.531 1 98.12 93 LYS A CA 1
ATOM 725 C C . LYS A 1 93 ? -2.787 -14.883 3.066 1 98.12 93 LYS A C 1
ATOM 727 O O . LYS A 1 93 ? -2.146 -15.25 2.08 1 98.12 93 LYS A O 1
ATOM 732 N N . CYS A 1 94 ? -2.51 -13.766 3.725 1 98.19 94 CYS A N 1
ATOM 733 C CA . CYS A 1 94 ? -1.289 -13 3.475 1 98.19 94 CYS A CA 1
ATOM 734 C C . CYS A 1 94 ? -0.056 -13.883 3.635 1 98.19 94 CYS A C 1
ATOM 736 O O . CYS A 1 94 ? 0.089 -14.578 4.641 1 98.19 94 CYS A O 1
ATOM 738 N N . PRO A 1 95 ? 0.864 -13.883 2.791 1 96.94 95 PRO A N 1
ATOM 739 C CA . PRO A 1 95 ? 2.057 -14.727 2.879 1 96.94 95 PRO A CA 1
ATOM 740 C C . PRO A 1 95 ? 2.961 -14.352 4.051 1 96.94 95 PRO A C 1
ATOM 742 O O . PRO A 1 95 ? 3.797 -15.156 4.473 1 96.94 95 PRO A O 1
ATOM 745 N N . MET A 1 96 ? 2.719 -13.211 4.605 1 97.56 96 MET A N 1
ATOM 746 C CA . MET A 1 96 ? 3.646 -12.727 5.629 1 97.56 96 MET A CA 1
ATOM 747 C C . MET A 1 96 ? 3.084 -12.961 7.027 1 97.56 96 MET A C 1
ATOM 749 O O . MET A 1 96 ? 3.791 -13.453 7.906 1 97.56 96 MET A O 1
ATOM 753 N N . CYS A 1 97 ? 1.771 -12.656 7.27 1 98 97 CYS A N 1
ATOM 754 C CA . CYS A 1 97 ? 1.244 -12.688 8.633 1 98 97 CYS A CA 1
ATOM 755 C C . CYS A 1 97 ? 0.118 -13.711 8.75 1 98 97 CYS A C 1
ATOM 757 O O . CYS A 1 97 ? -0.41 -13.93 9.844 1 98 97 CYS A O 1
ATOM 759 N N . ARG A 1 98 ? -0.389 -14.211 7.656 1 98.06 98 ARG A N 1
ATOM 760 C CA . ARG A 1 98 ? -1.358 -15.289 7.539 1 98.06 98 ARG A CA 1
ATOM 761 C C . ARG A 1 98 ? -2.766 -14.812 7.875 1 98.06 98 ARG A C 1
ATOM 763 O O . ARG A 1 98 ? -3.68 -15.617 8.047 1 98.06 98 ARG A O 1
ATOM 770 N N . LYS A 1 99 ? -2.945 -13.57 8.055 1 98.62 99 LYS A N 1
ATOM 771 C CA . LYS A 1 99 ? -4.301 -13.047 8.188 1 98.62 99 LYS A CA 1
ATOM 772 C C . LYS A 1 99 ? -5.07 -13.164 6.875 1 98.62 99 LYS A C 1
ATOM 774 O O . LYS A 1 99 ? -4.473 -13.125 5.793 1 98.62 99 LYS A O 1
ATOM 779 N N . GLN A 1 100 ? -6.316 -13.305 7.008 1 98.5 100 GLN A N 1
ATOM 780 C CA . GLN A 1 100 ? -7.16 -13.414 5.82 1 98.5 100 GLN A CA 1
ATOM 781 C C . GLN A 1 100 ? -7.09 -12.148 4.969 1 98.5 100 GLN A C 1
ATOM 783 O O . GLN A 1 100 ? -7.223 -11.039 5.488 1 98.5 100 GLN A O 1
ATOM 788 N N . VAL A 1 101 ? -6.867 -12.391 3.693 1 98.62 101 VAL A N 1
ATOM 789 C CA . VAL A 1 101 ? -6.84 -11.281 2.746 1 98.62 101 VAL A CA 1
ATOM 790 C C . VAL A 1 101 ? -8.266 -10.938 2.311 1 98.62 101 VAL A C 1
ATOM 792 O O . VAL A 1 101 ? -8.992 -11.805 1.818 1 98.62 101 VAL A O 1
ATOM 795 N N . LYS A 1 102 ? -8.594 -9.703 2.465 1 98.25 102 LYS A N 1
ATOM 796 C CA . LYS A 1 102 ? -9.922 -9.273 2.039 1 98.25 102 LYS A CA 1
ATOM 797 C C . LYS A 1 102 ? -9.852 -8.508 0.72 1 98.25 102 LYS A C 1
ATOM 799 O O . LYS A 1 102 ? -10.805 -8.523 -0.061 1 98.25 102 LYS A O 1
ATOM 804 N N . GLN A 1 103 ? -8.75 -7.812 0.48 1 98.25 103 GLN A N 1
ATOM 805 C CA . GLN A 1 103 ? -8.508 -7.062 -0.75 1 98.25 103 GLN A CA 1
ATOM 806 C C . GLN A 1 103 ? -7.023 -7.031 -1.094 1 98.25 103 GLN A C 1
ATOM 808 O O . GLN A 1 103 ? -6.172 -7.195 -0.215 1 98.25 103 GLN A O 1
ATOM 813 N N . ARG A 1 104 ? -6.699 -6.891 -2.334 1 98.38 104 ARG A N 1
ATOM 814 C CA . ARG A 1 104 ? -5.328 -6.57 -2.721 1 98.38 104 ARG A CA 1
ATOM 815 C C . ARG A 1 104 ? -5.285 -5.344 -3.623 1 98.38 104 ARG A C 1
ATOM 817 O O . ARG A 1 104 ? -6.195 -5.125 -4.43 1 98.38 104 ARG A O 1
ATOM 824 N N . PHE A 1 105 ? -4.312 -4.477 -3.484 1 98.62 105 PHE A N 1
ATOM 825 C CA . PHE A 1 105 ? -4.18 -3.217 -4.211 1 98.62 105 PHE A CA 1
ATOM 826 C C . PHE A 1 105 ? -2.762 -3.045 -4.742 1 98.62 105 PHE A C 1
ATOM 828 O O . PHE A 1 105 ? -1.791 -3.365 -4.051 1 98.62 105 PHE A O 1
ATOM 835 N N . LYS A 1 106 ? -2.705 -2.598 -5.898 1 98.69 106 LYS A N 1
ATOM 836 C CA . LYS A 1 106 ? -1.427 -2.109 -6.41 1 98.69 106 LYS A CA 1
ATOM 837 C C . LYS A 1 106 ? -1.007 -0.823 -5.703 1 98.69 106 LYS A C 1
ATOM 839 O O . LYS A 1 106 ? -1.804 0.108 -5.578 1 98.69 106 LYS A O 1
ATOM 844 N N . ILE A 1 107 ? 0.204 -0.792 -5.219 1 98.88 107 ILE A N 1
ATOM 845 C CA . ILE A 1 107 ? 0.75 0.365 -4.52 1 98.88 107 ILE A CA 1
ATOM 846 C C . ILE A 1 107 ? 1.778 1.066 -5.402 1 98.88 107 ILE A C 1
ATOM 848 O O . ILE A 1 107 ? 2.643 0.416 -5.996 1 98.88 107 ILE A O 1
ATOM 852 N N . HIS A 1 108 ? 1.625 2.361 -5.461 1 98.5 108 HIS A N 1
ATOM 853 C CA . HIS A 1 108 ? 2.555 3.174 -6.238 1 98.5 108 HIS A CA 1
ATOM 854 C C . HIS A 1 108 ? 3.443 4.016 -5.328 1 98.5 108 HIS A C 1
ATOM 856 O O . HIS A 1 108 ? 2.947 4.84 -4.555 1 98.5 108 HIS A O 1
ATOM 862 N N . THR A 1 109 ? 4.766 3.854 -5.266 1 95.44 109 THR A N 1
ATOM 863 C CA . THR A 1 109 ? 5.703 4.512 -4.363 1 95.44 109 THR A CA 1
ATOM 864 C C . THR A 1 109 ? 6.43 5.652 -5.074 1 95.44 109 THR A C 1
ATOM 866 O O . THR A 1 109 ? 7.27 6.328 -4.477 1 95.44 109 THR A O 1
ATOM 869 N N . GLY A 1 110 ? 5.957 6.281 -6.117 1 78.75 110 GLY A N 1
ATOM 870 C CA . GLY A 1 110 ? 6.582 7.359 -6.867 1 78.75 110 GLY A CA 1
ATOM 871 C C . GLY A 1 110 ? 7.793 6.91 -7.664 1 78.75 110 GLY A C 1
ATOM 872 O O . GLY A 1 110 ? 8.367 5.855 -7.383 1 78.75 110 GLY A O 1
ATOM 873 N N . THR B 1 1 ? -14.945 -68.625 -18.359 1 34.94 1 THR B N 1
ATOM 874 C CA . THR B 1 1 ? -16.266 -68.062 -18.094 1 34.94 1 THR B CA 1
ATOM 875 C C . THR B 1 1 ? -16.234 -66.562 -18.141 1 34.94 1 THR B C 1
ATOM 877 O O . THR B 1 1 ? -15.195 -65.938 -17.891 1 34.94 1 THR B O 1
ATOM 880 N N . GLU B 1 2 ? -17.547 -65.938 -18.594 1 49.59 2 GLU B N 1
ATOM 881 C CA . GLU B 1 2 ? -17.828 -64.625 -19.141 1 49.59 2 GLU B CA 1
ATOM 882 C C . GLU B 1 2 ? -17.484 -63.531 -18.141 1 49.59 2 GLU B C 1
ATOM 884 O O . GLU B 1 2 ? -17.266 -62.375 -18.516 1 49.59 2 GLU B O 1
ATOM 889 N N . MET B 1 3 ? -17.516 -63.906 -16.859 1 53.44 3 MET B N 1
ATOM 890 C CA . MET B 1 3 ? -17.375 -62.844 -15.859 1 53.44 3 MET B CA 1
ATOM 891 C C . MET B 1 3 ? -15.93 -62.344 -15.797 1 53.44 3 MET B C 1
ATOM 893 O O . MET B 1 3 ? -15.664 -61.25 -15.336 1 53.44 3 MET B O 1
ATOM 897 N N . HIS B 1 4 ? -14.906 -63.25 -16 1 52.47 4 HIS B N 1
ATOM 898 C CA . HIS B 1 4 ? -13.516 -62.844 -15.867 1 52.47 4 HIS B CA 1
ATOM 899 C C . HIS B 1 4 ? -13.125 -61.844 -16.953 1 52.47 4 HIS B C 1
ATOM 901 O O . HIS B 1 4 ? -12.312 -60.938 -16.703 1 52.47 4 HIS B O 1
ATOM 907 N N . ASN B 1 5 ? -13.727 -61.938 -18.109 1 52.56 5 ASN B N 1
ATOM 908 C CA . ASN B 1 5 ? -13.312 -61.062 -19.203 1 52.56 5 ASN B CA 1
ATOM 909 C C . ASN B 1 5 ? -13.727 -59.625 -18.969 1 52.56 5 ASN B C 1
ATOM 911 O O . ASN B 1 5 ? -13.25 -58.719 -19.656 1 52.56 5 ASN B O 1
ATOM 915 N N . ILE B 1 6 ? -14.93 -59.562 -18.125 1 55.53 6 ILE B N 1
ATOM 916 C CA . ILE B 1 6 ? -15.406 -58.188 -18 1 55.53 6 ILE B CA 1
ATOM 917 C C . ILE B 1 6 ? -14.5 -57.406 -17.031 1 55.53 6 ILE B C 1
ATOM 919 O O . ILE B 1 6 ? -14.305 -56.188 -17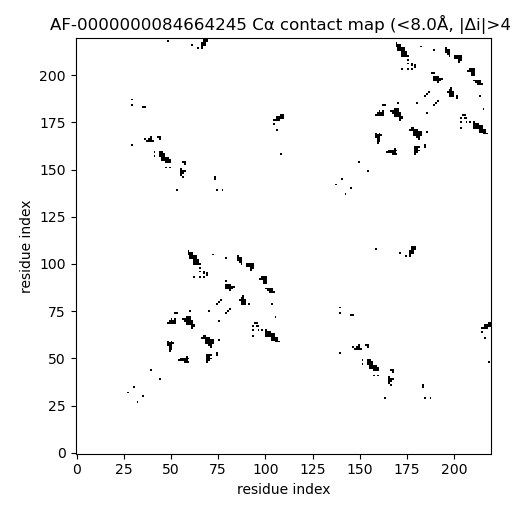.203 1 55.53 6 ILE B O 1
ATOM 923 N N . ARG B 1 7 ? -13.852 -58.188 -16.016 1 54.5 7 ARG B N 1
ATOM 924 C CA . ARG B 1 7 ? -13.039 -57.438 -15.078 1 54.5 7 ARG B CA 1
ATOM 925 C C . ARG B 1 7 ? -11.75 -56.938 -15.727 1 54.5 7 ARG B C 1
ATOM 927 O O . ARG B 1 7 ? -11.281 -55.844 -15.438 1 54.5 7 ARG B O 1
ATOM 934 N N . LEU B 1 8 ? -11.102 -57.781 -16.609 1 58.47 8 LEU B N 1
ATOM 935 C CA . LEU B 1 8 ? -9.867 -57.312 -17.234 1 58.47 8 LEU B CA 1
ATOM 936 C C . LEU B 1 8 ? -10.125 -56.125 -18.156 1 58.47 8 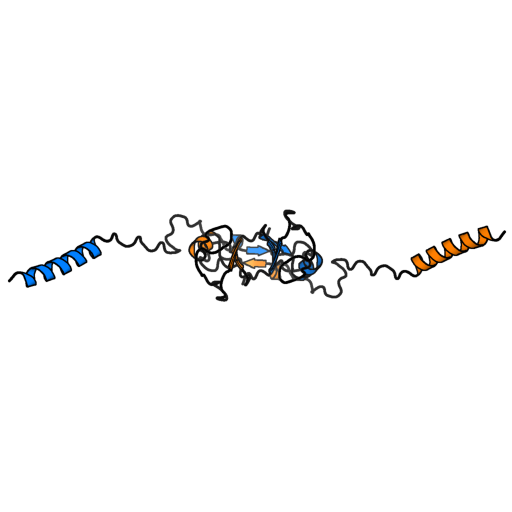LEU B C 1
ATOM 938 O O . LEU B 1 8 ? -9.312 -55.219 -18.25 1 58.47 8 LEU B O 1
ATOM 942 N N . ASP B 1 9 ? -11.391 -56.188 -18.75 1 55.53 9 ASP B N 1
ATOM 943 C CA . ASP B 1 9 ? -11.633 -55.094 -19.672 1 55.53 9 ASP B CA 1
ATOM 944 C C . ASP B 1 9 ? -11.82 -53.781 -18.906 1 55.53 9 ASP B C 1
ATOM 946 O O . ASP B 1 9 ? -11.336 -52.719 -19.344 1 55.53 9 ASP B O 1
ATOM 950 N N . PHE B 1 10 ? -12.406 -53.875 -17.688 1 58.38 10 PHE B N 1
ATOM 951 C CA . PHE B 1 10 ? -12.617 -52.625 -16.969 1 58.38 10 PHE B CA 1
ATOM 952 C C . PHE B 1 10 ? -11.289 -52.062 -16.453 1 58.38 10 PHE B C 1
ATOM 954 O O . PHE B 1 10 ? -11.047 -50.875 -16.531 1 58.38 10 PHE B O 1
ATOM 961 N N . GLU B 1 11 ? -10.391 -52.969 -15.992 1 60.47 11 GLU B N 1
ATOM 962 C CA . GLU B 1 11 ? -9.117 -52.469 -15.5 1 60.47 11 GLU B CA 1
ATOM 963 C C . GLU B 1 11 ? -8.281 -51.875 -16.641 1 60.47 11 GLU B C 1
ATOM 965 O O . GLU B 1 11 ? -7.586 -50.875 -16.469 1 60.47 11 GLU B O 1
ATOM 970 N N . GLN B 1 12 ? -8.367 -52.5 -17.766 1 58.31 12 GLN B N 1
ATOM 971 C CA . GLN B 1 12 ? -7.668 -51.969 -18.922 1 58.31 12 GLN B CA 1
ATOM 972 C C . GLN B 1 12 ? -8.32 -50.656 -19.391 1 58.31 12 GLN B C 1
ATOM 974 O O . GLN B 1 12 ? -7.633 -49.719 -19.781 1 58.31 12 GLN B O 1
ATOM 979 N N . GLU B 1 13 ? -9.664 -50.656 -19.297 1 59.16 13 GLU B N 1
ATOM 980 C CA . GLU B 1 13 ? -10.32 -49.406 -19.703 1 59.16 13 GLU B CA 1
ATOM 981 C C . GLU B 1 13 ? -10.039 -48.281 -18.688 1 59.16 13 GLU B C 1
ATOM 983 O O . GLU B 1 13 ? -9.797 -47.156 -19.078 1 59.16 13 GLU B O 1
ATOM 988 N N . LEU B 1 14 ? -10.008 -48.562 -17.375 1 56.84 14 LEU B N 1
ATOM 989 C CA . LEU B 1 14 ? -9.609 -47.531 -16.391 1 56.84 14 LEU B CA 1
ATOM 990 C C . LEU B 1 14 ? -8.148 -47.156 -16.594 1 56.84 14 LEU B C 1
ATOM 992 O O . LEU B 1 14 ? -7.805 -45.969 -16.516 1 56.84 14 LEU B O 1
ATOM 996 N N . ALA B 1 15 ? -7.234 -48.031 -16.828 1 56.28 15 ALA B N 1
ATOM 997 C CA . ALA B 1 15 ? -5.844 -47.719 -17.141 1 56.28 15 ALA B CA 1
ATOM 998 C C . ALA B 1 15 ? -5.734 -46.906 -18.438 1 56.28 15 ALA B C 1
ATOM 1000 O O . ALA B 1 15 ? -4.945 -45.969 -18.516 1 56.28 15 ALA B O 1
ATOM 1001 N N . ARG B 1 16 ? -6.453 -47.188 -19.453 1 56.62 16 ARG B N 1
ATOM 1002 C CA . ARG B 1 16 ? -6.477 -46.375 -20.656 1 56.62 16 ARG B CA 1
ATOM 1003 C C . ARG B 1 16 ? -7.066 -44.969 -20.391 1 56.62 16 ARG B C 1
ATOM 1005 O O . ARG B 1 16 ? -6.574 -43.969 -20.906 1 56.62 16 ARG B O 1
ATOM 1012 N N . MET B 1 17 ? -8.211 -44.875 -19.609 1 55 17 MET B N 1
ATOM 1013 C CA . MET B 1 17 ? -8.742 -43.562 -19.266 1 55 17 MET B CA 1
ATOM 1014 C C . MET B 1 17 ? -7.742 -42.781 -18.422 1 55 17 MET B C 1
ATOM 1016 O O . MET B 1 17 ? -7.625 -41.562 -18.547 1 55 17 MET B O 1
ATOM 1020 N N . ARG B 1 18 ? -7.09 -43.406 -17.375 1 54.78 18 ARG B N 1
ATOM 1021 C CA . ARG B 1 18 ? -6.016 -42.75 -16.641 1 54.78 18 ARG B CA 1
ATOM 1022 C C . ARG B 1 18 ? -4.84 -42.438 -17.562 1 54.78 18 ARG B C 1
ATOM 1024 O O . ARG B 1 18 ? -4.18 -41.406 -17.422 1 54.78 18 ARG B O 1
ATOM 1031 N N . ALA B 1 19 ? -4.359 -43.25 -18.375 1 53.5 19 ALA B N 1
ATOM 1032 C CA . ALA B 1 19 ? -3.275 -43 -19.328 1 53.5 19 ALA B CA 1
ATOM 1033 C C . ALA B 1 19 ? -3.676 -41.969 -20.375 1 53.5 19 ALA B C 1
ATOM 1035 O O . ALA B 1 19 ? -2.816 -41.312 -20.953 1 53.5 19 ALA B O 1
ATOM 1036 N N . ALA B 1 20 ? -4.887 -42 -20.906 1 51.03 20 ALA B N 1
ATOM 1037 C CA . ALA B 1 20 ? -5.348 -41 -21.875 1 51.03 20 ALA B CA 1
ATOM 1038 C C . ALA B 1 20 ? -5.645 -39.656 -21.188 1 51.03 20 ALA B C 1
ATOM 1040 O O . ALA B 1 20 ? -6.113 -38.719 -21.812 1 51.03 20 ALA B O 1
ATOM 1041 N N . ARG B 1 21 ? -5.934 -39.656 -19.859 1 48.38 21 ARG B N 1
ATOM 1042 C CA . ARG B 1 21 ? -6.098 -38.312 -19.297 1 48.38 21 ARG B CA 1
ATOM 1043 C C . ARG B 1 21 ? -4.906 -37.438 -19.625 1 48.38 21 ARG B C 1
ATOM 1045 O O . ARG B 1 21 ? -3.758 -37.812 -19.391 1 48.38 21 ARG B O 1
ATOM 1052 N N . PRO B 1 22 ? -4.984 -36.562 -20.641 1 48.06 22 PRO B N 1
ATOM 1053 C CA . PRO B 1 22 ? -3.814 -35.719 -20.875 1 48.06 22 PRO B CA 1
ATOM 1054 C C . PRO B 1 22 ? -3.049 -35.375 -19.594 1 48.06 22 PRO B C 1
ATOM 1056 O O . PRO B 1 22 ? -3.627 -35.406 -18.516 1 48.06 22 PRO B O 1
ATOM 1059 N N . PRO B 1 23 ? -1.714 -35.781 -19.531 1 47.72 23 PRO B N 1
ATOM 1060 C CA . PRO B 1 23 ? -1.021 -35.281 -18.328 1 47.72 23 PRO B CA 1
ATOM 1061 C C . PRO B 1 23 ? -1.629 -34 -17.766 1 47.72 23 PRO B C 1
ATOM 1063 O O . PRO B 1 23 ? -2.205 -33.219 -18.516 1 47.72 23 PRO B O 1
ATOM 1066 N N . SER B 1 24 ? -2.219 -34.094 -16.594 1 50.75 24 SER B N 1
ATOM 1067 C CA . SER B 1 24 ? -2.646 -32.844 -15.984 1 50.75 24 SER B CA 1
ATOM 1068 C C . SER B 1 24 ? -1.755 -31.688 -16.422 1 50.75 24 SER B C 1
ATOM 1070 O O . SER B 1 24 ? -0.559 -31.875 -16.656 1 50.75 24 SER B O 1
ATOM 1072 N N . PRO B 1 25 ? -2.322 -30.75 -17.25 1 46.09 25 PRO B N 1
ATOM 1073 C CA . PRO B 1 25 ? -1.405 -29.672 -17.609 1 46.09 25 PRO B CA 1
ATOM 1074 C C . PRO B 1 25 ? -0.332 -29.422 -16.547 1 46.09 25 PRO B C 1
ATOM 1076 O O . PRO B 1 25 ? -0.546 -29.719 -15.367 1 46.09 25 PRO B O 1
ATOM 1079 N N . PRO B 1 26 ? 0.9 -29.516 -16.922 1 43.69 26 PRO B N 1
ATOM 1080 C CA . PRO B 1 26 ? 1.913 -29.219 -15.914 1 43.69 26 PRO B CA 1
ATOM 1081 C C . PRO B 1 26 ? 1.441 -28.172 -14.906 1 43.69 26 PRO B C 1
ATOM 1083 O O . PRO B 1 26 ? 0.61 -27.312 -15.234 1 43.69 26 PRO B O 1
ATOM 1086 N N . LEU B 1 27 ? 1.268 -28.453 -13.711 1 46.06 27 LEU B N 1
ATOM 1087 C CA . LEU B 1 27 ? 0.977 -27.469 -12.672 1 46.06 27 LEU B CA 1
ATOM 1088 C C . LEU B 1 27 ? 1.674 -26.141 -12.969 1 46.06 27 LEU B C 1
ATOM 1090 O O . LEU B 1 27 ? 2.857 -26.125 -13.312 1 46.06 27 LEU B O 1
ATOM 1094 N N . VAL B 1 28 ? 1.101 -25.266 -13.789 1 47.34 28 VAL B N 1
ATOM 1095 C CA . VAL B 1 28 ? 1.668 -23.938 -13.961 1 47.34 28 VAL B CA 1
ATOM 1096 C C . VAL B 1 28 ? 2.359 -23.5 -12.672 1 47.34 28 VAL B C 1
ATOM 1098 O O . VAL B 1 28 ? 1.722 -23.391 -11.617 1 47.34 28 VAL B O 1
ATOM 1101 N N . SER B 1 29 ? 3.561 -24.016 -12.352 1 50.94 29 SER B N 1
ATOM 1102 C CA . SER B 1 29 ? 4.324 -23.562 -11.195 1 50.94 29 SER B CA 1
ATOM 1103 C C . SER B 1 29 ? 4.797 -22.125 -11.383 1 50.94 29 SER B C 1
ATOM 1105 O O . SER B 1 29 ? 4.797 -21.609 -12.5 1 50.94 29 SER B O 1
ATOM 1107 N N . LEU B 1 30 ? 4.965 -21.219 -10.32 1 55.69 30 LEU B N 1
ATOM 1108 C CA . LEU B 1 30 ? 5.566 -19.891 -10.344 1 55.69 30 LEU B CA 1
ATOM 1109 C C . LEU B 1 30 ? 6.734 -19.828 -11.328 1 55.69 30 LEU B C 1
ATOM 1111 O O . LEU B 1 30 ? 6.992 -18.797 -11.938 1 55.69 30 LEU B O 1
ATOM 1115 N N . ASP B 1 31 ? 7.406 -20.859 -11.492 1 55 31 ASP B N 1
ATOM 1116 C CA . ASP B 1 31 ? 8.664 -20.875 -12.227 1 55 31 ASP B CA 1
ATOM 1117 C C . ASP B 1 31 ? 8.43 -21.016 -13.727 1 55 31 ASP B C 1
ATOM 1119 O O . ASP B 1 31 ? 9.312 -20.734 -14.531 1 55 31 ASP B O 1
ATOM 1123 N N . ASN B 1 32 ? 7.367 -21.703 -14.125 1 57.38 32 ASN B N 1
ATOM 1124 C CA . ASN B 1 32 ? 7.25 -22.031 -15.547 1 57.38 32 ASN B CA 1
ATOM 1125 C C . ASN B 1 32 ? 6.141 -21.234 -16.219 1 57.38 32 ASN B C 1
ATOM 1127 O O . ASN B 1 32 ? 5.41 -21.766 -17.062 1 57.38 32 ASN B O 1
ATOM 1131 N N . GLN B 1 33 ? 5.844 -20.141 -15.555 1 59.31 33 GLN B N 1
ATOM 1132 C CA . GLN B 1 33 ? 4.742 -19.469 -16.234 1 59.31 33 GLN B CA 1
ATOM 1133 C C . GLN B 1 33 ? 5.234 -18.688 -17.453 1 59.31 33 GLN B C 1
ATOM 1135 O O . GLN B 1 33 ? 6.273 -18.031 -17.391 1 59.31 33 GLN B O 1
ATOM 1140 N N . PRO B 1 34 ? 4.789 -19.078 -18.656 1 65.12 34 PRO B N 1
ATOM 1141 C CA . PRO B 1 34 ? 5.25 -18.5 -19.906 1 65.12 34 PRO B CA 1
ATOM 1142 C C . PRO B 1 34 ? 5.305 -16.969 -19.859 1 65.12 34 PRO B C 1
ATOM 1144 O O . PRO B 1 34 ? 6.086 -16.359 -20.594 1 65.12 34 PRO B O 1
ATOM 1147 N N . ASP B 1 35 ? 4.531 -16.312 -18.891 1 80.5 35 ASP B N 1
ATOM 1148 C CA . ASP B 1 35 ? 4.438 -14.859 -18.953 1 80.5 35 ASP B CA 1
ATOM 1149 C C . ASP B 1 35 ? 5.168 -14.211 -17.781 1 80.5 35 ASP B C 1
ATOM 1151 O O . ASP B 1 35 ? 4.828 -13.102 -17.359 1 80.5 35 ASP B O 1
ATOM 1155 N N . ARG B 1 36 ? 6.223 -14.875 -17.375 1 81.69 36 ARG B N 1
ATOM 1156 C CA . ARG B 1 36 ? 6.977 -14.281 -16.281 1 81.69 36 ARG B CA 1
ATOM 1157 C C . ARG B 1 36 ? 7.91 -13.188 -16.781 1 81.69 36 ARG B C 1
ATOM 1159 O O . ARG B 1 36 ? 8.672 -13.398 -17.734 1 81.69 36 ARG B O 1
ATOM 1166 N N . PRO B 1 37 ? 7.793 -12.039 -16.172 1 92.69 37 PRO B N 1
ATOM 1167 C CA . PRO B 1 37 ? 8.68 -10.961 -16.594 1 92.69 37 PRO B CA 1
ATOM 1168 C C . PRO B 1 37 ? 10.156 -11.266 -16.344 1 92.69 37 PRO B C 1
ATOM 1170 O O . PRO B 1 37 ? 10.477 -12.117 -15.508 1 92.69 37 PRO B O 1
ATOM 1173 N N . ALA B 1 38 ? 11.016 -10.617 -17.141 1 94.81 38 ALA B N 1
ATOM 1174 C CA . ALA B 1 38 ? 12.453 -10.758 -16.922 1 94.81 38 ALA B CA 1
ATOM 1175 C C . ALA B 1 38 ? 12.844 -10.289 -15.531 1 94.81 38 ALA B C 1
ATOM 1177 O O . ALA B 1 38 ? 12.32 -9.289 -15.023 1 94.81 38 ALA B O 1
ATOM 1178 N N . PRO B 1 39 ? 13.781 -10.969 -14.914 1 96.81 39 PRO B N 1
ATOM 1179 C CA . PRO B 1 39 ? 14.203 -10.586 -13.562 1 96.81 39 PRO B CA 1
ATOM 1180 C C . PRO B 1 39 ? 14.75 -9.164 -13.492 1 96.81 39 PRO B C 1
ATOM 1182 O O . PRO B 1 39 ? 15.422 -8.711 -14.414 1 96.81 39 PRO B O 1
ATOM 1185 N N . LYS B 1 40 ? 14.445 -8.469 -12.43 1 97.94 40 LYS B N 1
ATOM 1186 C CA . LYS B 1 40 ? 14.992 -7.148 -12.148 1 97.94 40 LYS B CA 1
ATOM 1187 C C . LYS B 1 40 ? 16.266 -7.242 -11.32 1 97.94 40 LYS B C 1
ATOM 1189 O O . LYS B 1 40 ? 16.469 -8.211 -10.578 1 97.94 40 LYS B O 1
ATOM 1194 N N . SER B 1 41 ? 17.078 -6.23 -11.453 1 98.06 41 SER B N 1
ATOM 1195 C CA . SER B 1 41 ? 18.266 -6.148 -10.617 1 98.06 41 SER B CA 1
ATOM 1196 C C . SER B 1 41 ? 17.922 -5.648 -9.219 1 98.06 41 SER B C 1
ATOM 1198 O O . SER B 1 41 ? 16.844 -5.094 -8.992 1 98.06 41 SER B O 1
ATOM 1200 N N . GLU B 1 42 ? 18.828 -5.781 -8.305 1 97.56 42 GLU B N 1
ATOM 1201 C CA . GLU B 1 42 ? 18.641 -5.262 -6.953 1 97.56 42 GLU B CA 1
ATOM 1202 C C . GLU B 1 42 ? 18.469 -3.744 -6.965 1 97.56 42 GLU B C 1
ATOM 1204 O O . GLU B 1 42 ? 17.672 -3.201 -6.199 1 97.56 42 GLU B O 1
ATOM 1209 N N . GLU B 1 43 ? 19.234 -3.088 -7.848 1 97.69 43 GLU B N 1
ATOM 1210 C CA . GLU B 1 43 ? 19.141 -1.635 -7.965 1 97.69 43 GLU B CA 1
ATOM 1211 C C . GLU B 1 43 ? 17.75 -1.202 -8.406 1 97.69 43 GLU B C 1
ATOM 1213 O O . GLU B 1 43 ? 17.203 -0.218 -7.898 1 97.69 43 GLU B O 1
ATOM 1218 N N . GLU B 1 44 ? 17.188 -1.976 -9.32 1 97.56 44 GLU B N 1
ATOM 1219 C CA . GLU B 1 44 ? 15.852 -1.678 -9.82 1 97.56 44 GLU B CA 1
ATOM 1220 C C . GLU B 1 44 ? 14.797 -1.882 -8.742 1 97.56 44 GLU B C 1
ATOM 1222 O O . GLU B 1 44 ? 13.758 -1.214 -8.742 1 97.56 44 GLU B O 1
ATOM 1227 N N . MET B 1 45 ? 15.047 -2.709 -7.797 1 98.19 45 MET B N 1
ATOM 1228 C CA . MET B 1 45 ? 14.078 -3.025 -6.746 1 98.19 45 MET B CA 1
ATOM 1229 C C . MET B 1 45 ? 14.328 -2.174 -5.504 1 98.19 45 MET B C 1
ATOM 1231 O O . MET B 1 45 ? 13.617 -2.303 -4.504 1 98.19 45 MET B O 1
ATOM 1235 N N . THR B 1 46 ? 15.406 -1.314 -5.531 1 98.25 46 THR B N 1
ATOM 1236 C CA . THR B 1 46 ? 15.727 -0.432 -4.414 1 98.25 46 THR B CA 1
ATOM 1237 C C . THR B 1 46 ? 15.078 0.937 -4.605 1 98.25 46 THR B C 1
ATOM 1239 O O . THR B 1 46 ? 15.227 1.557 -5.66 1 98.25 46 THR B O 1
ATOM 1242 N N . LYS B 1 47 ? 14.328 1.336 -3.578 1 98.25 47 LYS B N 1
ATOM 1243 C CA . LYS B 1 47 ? 13.633 2.617 -3.65 1 98.25 47 LYS B CA 1
ATOM 1244 C C . LYS B 1 47 ? 13.883 3.453 -2.4 1 98.25 47 LYS B C 1
ATOM 1246 O O . LYS B 1 47 ? 13.984 2.912 -1.297 1 98.25 47 LYS B O 1
ATOM 1251 N N . VAL B 1 48 ? 14.023 4.73 -2.621 1 98.06 48 VAL B N 1
ATOM 1252 C CA . VAL B 1 48 ? 13.945 5.66 -1.502 1 98.06 48 VAL B CA 1
ATOM 1253 C C . VAL B 1 48 ? 12.484 6.008 -1.225 1 98.06 48 VAL B C 1
ATOM 1255 O O . VAL B 1 48 ? 11.812 6.625 -2.059 1 98.06 48 VAL B O 1
ATOM 1258 N N . LEU B 1 49 ? 11.992 5.609 -0.077 1 98.5 49 LEU B N 1
ATOM 1259 C CA . LEU B 1 49 ? 10.602 5.828 0.28 1 98.5 49 LEU B CA 1
ATOM 1260 C C . LEU B 1 49 ? 10.453 7.023 1.213 1 98.5 49 LEU B C 1
ATOM 1262 O O . LEU B 1 49 ? 9.914 6.898 2.314 1 98.5 49 LEU B O 1
ATOM 1266 N N . ALA B 1 50 ? 10.852 8.141 0.696 1 98.25 50 ALA B N 1
ATOM 1267 C CA . ALA B 1 50 ? 10.727 9.359 1.486 1 98.25 50 ALA B CA 1
ATOM 1268 C C . ALA B 1 50 ? 9.297 9.898 1.428 1 98.25 50 ALA B C 1
ATOM 1270 O O . ALA B 1 50 ? 8.68 9.93 0.359 1 98.25 50 ALA B O 1
ATOM 1271 N N . CYS B 1 51 ? 8.852 10.234 2.613 1 97.88 51 CYS B N 1
ATOM 1272 C CA . CYS B 1 51 ? 7.57 10.93 2.646 1 97.88 51 CYS B CA 1
ATOM 1273 C C . CYS B 1 51 ? 7.598 12.164 1.745 1 97.88 51 CYS B C 1
ATOM 1275 O O . CYS B 1 51 ? 8.523 12.969 1.82 1 97.88 51 CYS B O 1
ATOM 1277 N N . GLN B 1 52 ? 6.551 12.328 0.932 1 97.62 52 GLN B N 1
ATOM 1278 C CA . GLN B 1 52 ? 6.535 13.406 -0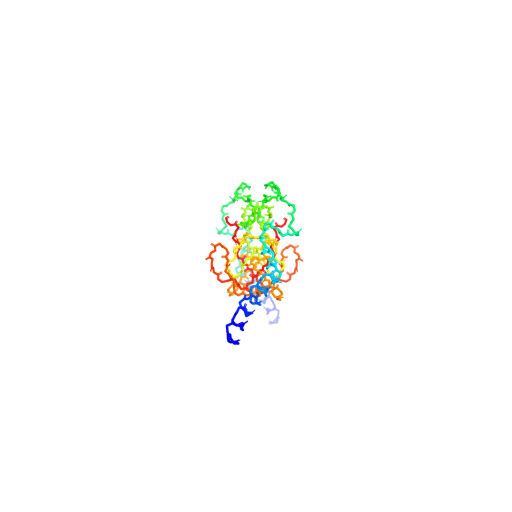.051 1 97.62 52 GLN B CA 1
ATOM 1279 C C . GLN B 1 52 ? 5.914 14.672 0.528 1 97.62 52 GLN B C 1
ATOM 1281 O O . GLN B 1 52 ? 5.766 15.68 -0.173 1 97.62 52 GLN B O 1
ATOM 1286 N N . VAL B 1 53 ? 5.582 14.602 1.779 1 96.12 53 VAL B N 1
ATOM 1287 C CA . VAL B 1 53 ? 5.012 15.766 2.449 1 96.12 53 VAL B CA 1
ATOM 1288 C C . VAL B 1 53 ? 6.07 16.422 3.338 1 96.12 53 VAL B C 1
ATOM 1290 O O . VAL B 1 53 ? 6.328 17.625 3.23 1 96.12 53 VAL B O 1
ATOM 1293 N N . CYS B 1 54 ? 6.73 15.648 4.203 1 95.06 54 CYS B N 1
ATOM 1294 C CA . CYS B 1 54 ? 7.695 16.219 5.137 1 95.06 54 CYS B CA 1
ATOM 1295 C C . CYS B 1 54 ? 9.125 15.969 4.668 1 95.06 54 CYS B C 1
ATOM 1297 O O . CYS B 1 54 ? 10.055 16.641 5.105 1 95.06 54 CYS B O 1
ATOM 1299 N N . TYR B 1 55 ? 9.375 14.953 3.834 1 96.44 55 TYR B N 1
ATOM 1300 C CA . TYR B 1 55 ? 10.656 14.539 3.26 1 96.44 55 TYR B CA 1
ATOM 1301 C C . TYR B 1 55 ? 11.625 14.109 4.348 1 96.44 55 TYR B C 1
ATOM 1303 O O . TYR B 1 55 ? 12.844 14.086 4.129 1 96.44 55 TYR B O 1
ATOM 1311 N N . GLN B 1 56 ? 11.086 13.789 5.488 1 97.25 56 GLN B N 1
ATOM 1312 C CA . GLN B 1 56 ? 11.969 13.508 6.613 1 97.25 56 GLN B CA 1
ATOM 1313 C C . GLN B 1 56 ? 11.648 12.148 7.234 1 97.25 56 GLN B C 1
ATOM 1315 O O . GLN B 1 56 ? 12.312 11.719 8.18 1 97.25 56 GLN B O 1
ATOM 1320 N N . GLN B 1 57 ? 10.672 11.555 6.766 1 97.75 57 GLN B N 1
ATOM 1321 C CA . GLN B 1 57 ? 10.242 10.266 7.297 1 97.75 57 GLN B CA 1
ATOM 1322 C C . GLN B 1 57 ? 9.961 9.273 6.176 1 97.75 57 GLN B C 1
ATOM 1324 O O . GLN B 1 57 ? 9.891 9.656 5.004 1 97.75 57 GLN B O 1
ATOM 1329 N N . LEU B 1 58 ? 9.859 8.008 6.551 1 97.94 58 LEU B N 1
ATOM 1330 C CA . LEU B 1 58 ? 9.516 6.941 5.617 1 97.94 58 LEU B CA 1
ATOM 1331 C C . LEU B 1 58 ? 8.055 7.023 5.203 1 97.94 58 LEU B C 1
ATOM 1333 O O . LEU B 1 58 ? 7.168 7.105 6.059 1 97.94 58 LEU B O 1
ATOM 1337 N N . ALA B 1 59 ? 7.785 7.102 3.885 1 98.56 59 ALA B N 1
ATOM 1338 C CA . ALA B 1 59 ? 6.418 6.957 3.389 1 98.56 59 ALA B CA 1
ATOM 1339 C C . ALA B 1 59 ? 5.926 5.523 3.547 1 98.56 59 ALA B C 1
ATOM 1341 O O . ALA B 1 59 ? 6.539 4.59 3.025 1 98.56 59 ALA B O 1
ATOM 1342 N N . ASP B 1 60 ? 4.805 5.359 4.324 1 98.69 60 ASP B N 1
ATOM 1343 C CA . ASP B 1 60 ? 4.285 4.012 4.527 1 98.69 60 ASP B CA 1
ATOM 1344 C C . ASP B 1 60 ? 2.762 4.02 4.637 1 98.69 60 ASP B C 1
ATOM 1346 O O . ASP B 1 60 ? 2.162 3.059 5.121 1 98.69 60 ASP B O 1
ATOM 1350 N N . ILE B 1 61 ? 2.156 5.078 4.242 1 98.75 61 ILE B N 1
ATOM 1351 C CA . ILE B 1 61 ? 0.702 5.168 4.191 1 98.75 61 ILE B CA 1
ATOM 1352 C C . ILE B 1 61 ? 0.241 5.25 2.736 1 98.75 61 ILE B C 1
ATOM 1354 O O . ILE B 1 61 ? 0.643 6.156 2.004 1 98.75 61 ILE B O 1
ATOM 1358 N N . ALA B 1 62 ? -0.556 4.344 2.322 1 98.88 62 ALA B N 1
ATOM 1359 C CA . ALA B 1 62 ? -1.185 4.379 1.004 1 98.88 62 ALA B CA 1
ATOM 1360 C C . ALA B 1 62 ? -2.619 4.891 1.094 1 98.88 62 ALA B C 1
ATOM 1362 O O . ALA B 1 62 ? -3.332 4.598 2.057 1 98.88 62 ALA B O 1
ATOM 1363 N N . VAL B 1 63 ? -2.947 5.641 0.15 1 98.75 63 VAL B N 1
ATOM 1364 C CA . VAL B 1 63 ? -4.336 6.082 0.087 1 98.75 63 VAL B CA 1
ATOM 1365 C C . VAL B 1 63 ? -5.055 5.359 -1.052 1 98.75 63 VAL B C 1
ATOM 1367 O O . VAL B 1 63 ? -4.473 5.133 -2.115 1 98.75 63 VAL B O 1
ATOM 1370 N N . LEU B 1 64 ? -6.242 4.992 -0.83 1 98.62 64 LEU B N 1
ATOM 1371 C CA . LEU B 1 64 ? -7.035 4.184 -1.746 1 98.62 64 LEU B CA 1
ATOM 1372 C C . LEU B 1 64 ? -8.227 4.973 -2.277 1 98.62 64 LEU B C 1
ATOM 1374 O O . LEU B 1 64 ? -8.734 5.875 -1.604 1 98.62 64 LEU B O 1
ATOM 1378 N N . PRO B 1 65 ? -8.617 4.789 -3.621 1 98.31 65 PRO B N 1
ATOM 1379 C CA . PRO B 1 65 ? -8.297 3.574 -4.371 1 98.31 65 PRO B CA 1
ATOM 1380 C C . PRO B 1 65 ? -7.113 3.762 -5.32 1 98.31 65 PRO B C 1
ATOM 1382 O O . PRO B 1 65 ? -6.719 2.822 -6.016 1 98.31 65 PRO B O 1
ATOM 1385 N N . CYS B 1 66 ? -6.531 4.918 -5.293 1 98.75 66 CYS B N 1
ATOM 1386 C CA . CYS B 1 66 ? -5.527 5.16 -6.32 1 98.75 66 CYS B CA 1
ATOM 1387 C C . CYS B 1 66 ? -4.246 4.387 -6.027 1 98.75 66 CYS B C 1
ATOM 1389 O O . CYS B 1 66 ? -3.465 4.105 -6.934 1 98.75 66 CYS B O 1
ATOM 1391 N N . GLY B 1 67 ? -3.965 4.164 -4.754 1 98.81 67 GLY B N 1
ATOM 1392 C CA . GLY B 1 67 ? -2.865 3.291 -4.379 1 98.81 67 GLY B CA 1
ATOM 1393 C C . GLY B 1 67 ? -1.56 4.035 -4.164 1 98.81 67 GLY B C 1
ATOM 1394 O O . GLY B 1 67 ? -0.521 3.416 -3.924 1 98.81 67 GLY B O 1
ATOM 1395 N N . HIS B 1 68 ? -1.551 5.332 -4.133 1 98.88 68 HIS B N 1
ATOM 1396 C CA . HIS B 1 68 ? -0.299 6.059 -3.943 1 98.88 68 HIS B CA 1
ATOM 1397 C C . HIS B 1 68 ? 0.138 6.027 -2.482 1 98.88 68 HIS B C 1
ATOM 1399 O O . HIS B 1 68 ? -0.642 6.367 -1.589 1 98.88 68 HIS B O 1
ATOM 1405 N N . MET B 1 69 ? 1.327 5.598 -2.244 1 98.88 69 MET B N 1
ATOM 1406 C CA . MET B 1 69 ? 1.985 5.559 -0.941 1 98.88 69 MET B CA 1
ATOM 1407 C C . MET B 1 69 ? 3.029 6.664 -0.828 1 98.88 69 MET B C 1
ATOM 1409 O O . MET B 1 69 ? 4.188 6.473 -1.199 1 98.88 69 MET B O 1
ATOM 1413 N N . VAL B 1 70 ? 2.586 7.875 -0.249 1 98.06 70 VAL B N 1
ATOM 1414 C CA . VAL B 1 70 ? 3.443 9.047 -0.412 1 98.06 70 VAL B CA 1
ATOM 1415 C C . VAL B 1 70 ? 3.586 9.773 0.923 1 98.06 70 VAL B C 1
ATOM 1417 O O . VAL B 1 70 ? 4.23 10.82 1 1 98.06 70 VAL B O 1
ATOM 1420 N N . MET B 1 71 ? 2.969 9.234 1.987 1 98 71 MET B N 1
ATOM 1421 C CA . MET B 1 71 ? 2.99 9.922 3.275 1 98 71 MET B CA 1
ATOM 1422 C C . MET B 1 71 ? 3.51 9 4.375 1 98 71 MET B C 1
ATOM 1424 O O . MET B 1 71 ? 3.297 7.789 4.328 1 98 71 MET B O 1
ATOM 1428 N N . CYS B 1 72 ? 4.156 9.648 5.316 1 97.81 72 CYS B N 1
ATOM 1429 C CA . CYS B 1 72 ? 4.398 8.961 6.582 1 97.81 72 CYS B CA 1
ATOM 1430 C C . CYS B 1 72 ? 3.174 9.031 7.484 1 97.81 72 CYS B C 1
ATOM 1432 O O . CYS B 1 72 ? 2.227 9.766 7.195 1 97.81 72 CYS B O 1
ATOM 1434 N N . GLN B 1 73 ? 3.275 8.273 8.531 1 97.25 73 GLN B N 1
ATOM 1435 C CA . GLN B 1 73 ? 2.139 8.234 9.445 1 97.25 73 GLN B CA 1
ATOM 1436 C C . GLN B 1 73 ? 1.849 9.617 10.023 1 97.25 73 GLN B C 1
ATOM 1438 O O . GLN B 1 73 ? 0.688 10.016 10.133 1 97.25 73 GLN B O 1
ATOM 1443 N N . TRP B 1 74 ? 2.836 10.352 10.43 1 96.25 74 TRP B N 1
ATOM 1444 C CA . TRP B 1 74 ? 2.65 11.656 11.055 1 96.25 74 TRP B CA 1
ATOM 1445 C C . TRP B 1 74 ? 1.957 12.625 10.102 1 96.25 74 TRP B C 1
ATOM 1447 O O . TRP B 1 74 ? 0.967 13.258 10.461 1 96.25 74 TRP B O 1
ATOM 1457 N N . CYS B 1 75 ? 2.439 12.672 8.891 1 96.5 75 CYS B N 1
ATOM 1458 C CA . CYS B 1 75 ? 1.841 13.562 7.902 1 96.5 75 CYS B CA 1
ATOM 1459 C C . CYS B 1 75 ? 0.431 13.109 7.543 1 96.5 75 CYS B C 1
ATOM 1461 O O . CYS B 1 75 ? -0.458 13.93 7.332 1 96.5 75 CYS B O 1
ATOM 1463 N N . ALA B 1 76 ? 0.286 11.789 7.41 1 97.5 76 ALA B N 1
ATOM 1464 C CA . ALA B 1 76 ? -1.036 11.266 7.078 1 97.5 76 ALA B CA 1
ATOM 1465 C C . ALA B 1 76 ? -2.072 11.688 8.117 1 97.5 76 ALA B C 1
ATOM 1467 O O . ALA B 1 76 ? -3.219 11.984 7.77 1 97.5 76 ALA B O 1
ATOM 1468 N N . ASP B 1 77 ? -1.712 11.711 9.312 1 96.06 77 ASP B N 1
ATOM 1469 C CA . ASP B 1 77 ? -2.637 12.062 10.391 1 96.06 77 ASP B CA 1
ATOM 1470 C C . ASP B 1 77 ? -3.066 13.523 10.289 1 96.06 77 ASP B C 1
ATOM 1472 O O . ASP B 1 77 ? -4.121 13.906 10.805 1 96.06 77 ASP B O 1
ATOM 1476 N N . VAL B 1 78 ? -2.248 14.297 9.625 1 93.88 78 VAL B N 1
ATOM 1477 C CA . VAL B 1 78 ? -2.561 15.711 9.453 1 93.88 78 VAL B CA 1
ATOM 1478 C C . VAL B 1 78 ? -3.316 15.922 8.141 1 93.88 78 VAL B C 1
ATOM 1480 O O . VAL B 1 78 ? -4.363 16.578 8.117 1 93.88 78 VAL B O 1
ATOM 1483 N N . VAL B 1 79 ? -2.787 15.367 7.078 1 95.81 79 VAL B N 1
ATOM 1484 C CA . VAL B 1 79 ? -3.26 15.641 5.727 1 95.81 79 VAL B CA 1
ATOM 1485 C C . VAL B 1 79 ? -4.547 14.859 5.457 1 95.81 79 VAL B C 1
ATOM 1487 O O . VAL B 1 79 ? -5.453 15.359 4.789 1 95.81 79 VAL B O 1
ATOM 1490 N N . VAL B 1 80 ? -4.637 13.633 5.941 1 97.06 80 VAL B N 1
ATOM 1491 C CA . VAL B 1 80 ? -5.777 12.75 5.734 1 97.06 80 VAL B CA 1
ATOM 1492 C C . VAL B 1 80 ? -6.238 12.172 7.07 1 97.06 80 VAL B C 1
ATOM 1494 O O . VAL B 1 80 ? -6.191 10.961 7.285 1 97.06 80 VAL B O 1
ATOM 1497 N N . PRO B 1 81 ? -6.676 13.047 7.914 1 96.19 81 PRO B N 1
ATOM 1498 C CA . PRO B 1 81 ? -7.145 12.531 9.203 1 96.19 81 PRO B CA 1
ATOM 1499 C C . PRO B 1 81 ? -8.297 11.539 9.055 1 96.19 81 PRO B C 1
ATOM 1501 O O . PRO B 1 81 ? -9.102 11.656 8.125 1 96.19 81 PRO B O 1
ATOM 1504 N N . ILE B 1 82 ? -8.32 10.602 9.945 1 96.25 82 ILE B N 1
ATOM 1505 C CA . ILE B 1 82 ? -9.344 9.562 9.836 1 96.25 82 ILE B CA 1
ATOM 1506 C C . ILE B 1 82 ? -10.305 9.672 11.016 1 96.25 82 ILE B C 1
ATOM 1508 O O . ILE B 1 82 ? -9.938 10.172 12.078 1 96.25 82 ILE B O 1
ATOM 1512 N N . ARG B 1 83 ? -11.492 9.273 10.859 1 87 83 ARG B N 1
ATOM 1513 C CA . ARG B 1 83 ? -12.523 9.203 11.883 1 87 83 ARG B CA 1
ATOM 1514 C C . ARG B 1 83 ? -12.562 7.824 12.531 1 87 83 ARG B C 1
ATOM 1516 O O . ARG B 1 83 ? -12.234 7.676 13.711 1 87 83 ARG B O 1
ATOM 1523 N N . HIS B 1 84 ? -12.961 6.855 11.766 1 87.88 84 HIS B N 1
ATOM 1524 C CA . HIS B 1 84 ? -13.047 5.461 12.18 1 87.88 84 HIS B CA 1
ATOM 1525 C C . HIS B 1 84 ? -12.281 4.551 11.227 1 87.88 84 HIS B C 1
ATOM 1527 O O . HIS B 1 84 ? -12.453 4.637 10.008 1 87.88 84 HIS B O 1
ATOM 1533 N N . GLY B 1 85 ? -11.391 3.861 11.812 1 94 85 GLY B N 1
ATOM 1534 C CA . GLY B 1 85 ? -10.688 2.891 10.984 1 94 85 GLY B CA 1
ATOM 1535 C C . GLY B 1 85 ? -9.836 3.529 9.906 1 94 85 GLY B C 1
ATOM 1536 O O . GLY B 1 85 ? -8.945 4.328 10.211 1 94 85 GLY B O 1
ATOM 1537 N N . HIS B 1 86 ? -10.242 3.258 8.68 1 97.31 86 HIS B N 1
ATOM 1538 C CA . HIS B 1 86 ? -9.406 3.627 7.543 1 97.31 86 HIS B CA 1
ATOM 1539 C C . HIS B 1 86 ? -10.078 4.699 6.691 1 97.31 86 HIS B C 1
ATOM 1541 O O . HIS B 1 86 ? -9.625 4.996 5.586 1 97.31 86 HIS B O 1
ATOM 1547 N N . ILE B 1 87 ? -11.227 5.312 7.301 1 97.5 87 ILE B N 1
ATOM 1548 C CA . ILE B 1 87 ? -12.023 6.242 6.512 1 97.5 87 ILE B CA 1
ATOM 1549 C C . ILE B 1 87 ? -11.672 7.676 6.891 1 97.5 87 ILE B C 1
ATOM 1551 O O . ILE B 1 87 ? -11.711 8.047 8.07 1 97.5 87 ILE B O 1
ATOM 1555 N N . PRO B 1 88 ? -11.453 8.531 5.875 1 97.31 88 PRO B N 1
ATOM 1556 C CA . PRO B 1 88 ? -11.125 9.922 6.184 1 97.31 88 PRO B CA 1
ATOM 1557 C C . PRO B 1 88 ? -12.258 10.656 6.887 1 97.31 88 PRO B C 1
ATOM 1559 O O . PRO B 1 88 ? -13.43 10.438 6.566 1 97.31 88 PRO B O 1
ATOM 1562 N N . LEU B 1 89 ? -11.93 11.562 7.773 1 97.38 89 LEU B N 1
ATOM 1563 C CA . LEU B 1 89 ? -12.875 12.375 8.531 1 97.38 89 LEU B CA 1
ATOM 1564 C C . LEU B 1 89 ? -13.57 13.383 7.621 1 97.38 89 LEU B C 1
ATOM 1566 O O . LEU B 1 89 ? -14.719 13.773 7.875 1 97.38 89 LEU B O 1
ATOM 1570 N N . ARG B 1 90 ? -12.914 13.797 6.539 1 96.62 90 ARG B N 1
ATOM 1571 C CA . ARG B 1 90 ? -13.414 14.75 5.555 1 96.62 90 ARG B CA 1
ATOM 1572 C C . ARG B 1 90 ? -12.922 14.398 4.152 1 96.62 90 ARG B C 1
ATOM 1574 O O . ARG B 1 90 ? -11.922 13.695 3.996 1 96.62 90 ARG B O 1
ATOM 1581 N N . PRO B 1 91 ? -13.719 14.922 3.203 1 97.19 91 PRO B N 1
ATOM 1582 C CA . PRO B 1 91 ? -13.227 14.68 1.845 1 97.19 91 PRO B CA 1
ATOM 1583 C C . PRO B 1 91 ? -11.805 15.211 1.628 1 97.19 91 PRO B C 1
ATOM 1585 O O . PRO B 1 91 ? -11.531 16.375 1.909 1 97.19 91 PRO B O 1
ATOM 1588 N N . THR B 1 92 ? -10.961 14.312 1.187 1 97.38 92 THR B N 1
ATOM 1589 C CA . THR B 1 92 ? -9.562 14.648 0.938 1 97.38 92 THR B CA 1
ATOM 1590 C C . THR B 1 92 ? -9.078 14.008 -0.36 1 97.38 92 THR B C 1
ATOM 1592 O O . THR B 1 92 ? -9.562 12.945 -0.757 1 97.38 92 THR B O 1
ATOM 1595 N N . LYS B 1 93 ? -8.133 14.68 -0.979 1 98.19 93 LYS B N 1
ATOM 1596 C CA . LYS B 1 93 ? -7.586 14.148 -2.225 1 98.19 93 LYS B CA 1
ATOM 1597 C C . LYS B 1 93 ? -6.164 13.641 -2.025 1 98.19 93 LYS B C 1
ATOM 1599 O O . LYS B 1 93 ? -5.43 14.141 -1.177 1 98.19 93 LYS B O 1
ATOM 1604 N N . CYS B 1 94 ? -5.812 12.57 -2.752 1 98.19 94 CYS B N 1
ATOM 1605 C CA . CYS B 1 94 ? -4.438 12.078 -2.764 1 98.19 94 CYS B CA 1
ATOM 1606 C C . CYS B 1 94 ? -3.463 13.18 -3.152 1 98.19 94 CYS B C 1
ATOM 1608 O O . CYS B 1 94 ? -3.664 13.867 -4.156 1 98.19 94 CYS B O 1
ATOM 1610 N N . PRO B 1 95 ? -2.402 13.391 -2.516 1 96.88 95 PRO B N 1
ATOM 1611 C CA . PRO B 1 95 ? -1.442 14.453 -2.824 1 96.88 95 PRO B CA 1
ATOM 1612 C C . PRO B 1 95 ? -0.735 14.242 -4.16 1 96.88 95 PRO B C 1
ATOM 1614 O O . PRO B 1 95 ? -0.177 15.188 -4.727 1 96.88 95 PRO B O 1
ATOM 1617 N N . MET B 1 96 ? -0.862 13.055 -4.68 1 97.56 96 MET B N 1
ATOM 1618 C CA . MET B 1 96 ? -0.081 12.75 -5.875 1 97.56 96 MET B CA 1
ATOM 1619 C C . MET B 1 96 ? -0.945 12.836 -7.129 1 97.56 96 MET B C 1
ATOM 1621 O O . MET B 1 96 ? -0.537 13.43 -8.125 1 97.56 96 MET B O 1
ATOM 1625 N N . CYS B 1 97 ? -2.184 12.266 -7.105 1 98 97 CYS B N 1
ATOM 1626 C CA . CYS B 1 97 ? -2.971 12.164 -8.328 1 98 97 CYS B CA 1
ATOM 1627 C C . CYS B 1 97 ? -4.277 12.945 -8.203 1 98 97 CYS B C 1
ATOM 1629 O O . CYS B 1 97 ? -5.047 13.031 -9.164 1 98 97 CYS B O 1
ATOM 1631 N N . ARG B 1 98 ? -4.648 13.359 -7.031 1 98.12 98 ARG B N 1
ATOM 1632 C CA . ARG B 1 98 ? -5.77 14.227 -6.703 1 98.12 98 ARG B CA 1
ATOM 1633 C C . ARG B 1 98 ? -7.09 13.469 -6.762 1 98.12 98 ARG B C 1
ATOM 1635 O O . ARG B 1 98 ? -8.164 14.078 -6.73 1 98.12 98 ARG B O 1
ATOM 1642 N N . LYS B 1 99 ? -7.043 12.219 -6.91 1 98.62 99 LYS B N 1
ATOM 1643 C CA . LYS B 1 99 ? -8.266 11.43 -6.785 1 98.62 99 LYS B CA 1
ATOM 1644 C C . LYS B 1 99 ? -8.766 11.422 -5.344 1 98.62 99 LYS B C 1
ATOM 1646 O O . LYS B 1 99 ? -7.977 11.508 -4.402 1 98.62 99 LYS B O 1
ATOM 1651 N N . GLN B 1 100 ? -10.016 11.312 -5.223 1 98.5 100 GLN B N 1
ATOM 1652 C CA . GLN B 1 100 ? -10.617 11.281 -3.891 1 98.5 100 GLN B CA 1
ATOM 1653 C C . GLN B 1 100 ? -10.133 10.07 -3.098 1 98.5 100 GLN B C 1
ATOM 1655 O O . GLN B 1 100 ? -10.148 8.945 -3.602 1 98.5 100 GLN B O 1
ATOM 1660 N N . VAL B 1 101 ? -9.727 10.367 -1.891 1 98.62 101 VAL B N 1
ATOM 1661 C CA . VAL B 1 101 ? -9.289 9.297 -0.991 1 98.62 101 VAL B CA 1
ATOM 1662 C C . VAL B 1 101 ? -10.508 8.688 -0.294 1 98.62 101 VAL B C 1
ATOM 1664 O O . VAL B 1 101 ? -11.281 9.398 0.35 1 98.62 101 VAL B O 1
ATOM 1667 N N . LYS B 1 102 ? -10.602 7.418 -0.406 1 98.19 102 LYS B N 1
ATOM 1668 C CA . LYS B 1 102 ? -11.711 6.738 0.262 1 98.19 102 LYS B CA 1
ATOM 1669 C C . LYS B 1 102 ? -11.234 6.031 1.528 1 98.19 102 LYS B C 1
ATOM 1671 O O . LYS B 1 102 ? -12.008 5.863 2.477 1 98.19 102 LYS B O 1
ATOM 1676 N N . GLN B 1 103 ? -9.992 5.57 1.537 1 98.19 103 GLN B N 1
ATOM 1677 C CA . GLN B 1 103 ? -9.375 4.914 2.684 1 98.19 103 GLN B CA 1
ATOM 1678 C C . GLN B 1 103 ? -7.871 5.18 2.727 1 98.19 103 GLN B C 1
ATOM 1680 O O . GLN B 1 103 ? -7.262 5.488 1.701 1 98.19 103 GLN B O 1
ATOM 1685 N N . ARG B 1 104 ? -7.285 5.121 3.881 1 98.38 104 ARG B N 1
ATOM 1686 C CA . ARG B 1 104 ? -5.828 5.086 3.984 1 98.38 104 ARG B CA 1
ATOM 1687 C C . ARG B 1 104 ? -5.367 3.908 4.836 1 98.38 104 ARG B C 1
ATOM 1689 O O . ARG B 1 104 ? -6.039 3.531 5.801 1 98.38 104 ARG B O 1
ATOM 1696 N N . PHE B 1 105 ? -4.289 3.254 4.488 1 98.62 105 PHE B N 1
ATOM 1697 C CA . PHE B 1 105 ? -3.768 2.064 5.152 1 98.62 105 PHE B CA 1
ATOM 1698 C C . PHE B 1 105 ? -2.27 2.191 5.391 1 98.62 105 PHE B C 1
ATOM 1700 O O . PHE B 1 105 ? -1.537 2.686 4.531 1 98.62 105 PHE B O 1
ATOM 1707 N N . LYS B 1 106 ? -1.9 1.785 6.504 1 98.69 106 LYS B N 1
ATOM 1708 C CA . LYS B 1 106 ? -0.477 1.568 6.742 1 98.69 106 LYS B CA 1
ATOM 1709 C C . LYS B 1 106 ? 0.04 0.376 5.941 1 98.69 106 LYS B C 1
ATOM 1711 O O . LYS B 1 106 ? -0.565 -0.698 5.957 1 98.69 106 LYS B O 1
ATOM 1716 N N . ILE B 1 107 ? 1.113 0.575 5.219 1 98.88 107 ILE B N 1
ATOM 1717 C CA . ILE B 1 107 ? 1.728 -0.465 4.402 1 98.88 107 ILE B CA 1
ATOM 1718 C C . ILE B 1 107 ? 3.027 -0.932 5.051 1 98.88 107 ILE B C 1
ATOM 1720 O O . ILE B 1 107 ? 3.844 -0.113 5.48 1 98.88 107 ILE B O 1
ATOM 1724 N N . HIS B 1 108 ? 3.15 -2.225 5.109 1 98.5 108 HIS B N 1
ATOM 1725 C CA . HIS B 1 108 ? 4.355 -2.822 5.668 1 98.5 108 HIS B CA 1
ATOM 1726 C C . HIS B 1 108 ? 5.191 -3.496 4.586 1 98.5 108 HIS B C 1
ATOM 1728 O O . HIS B 1 108 ? 4.723 -4.418 3.916 1 98.5 108 HIS B O 1
ATOM 1734 N N . THR B 1 109 ? 6.426 -3.076 4.266 1 95.56 109 THR B N 1
ATOM 1735 C CA . THR B 1 109 ? 7.277 -3.561 3.182 1 95.56 109 THR B CA 1
ATOM 1736 C C . THR B 1 109 ? 8.336 -4.516 3.715 1 95.56 109 THR B C 1
ATOM 1738 O O . THR B 1 109 ? 9.18 -5.004 2.955 1 95.56 109 THR B O 1
ATOM 1741 N N . GLY B 1 110 ? 8.203 -5.215 4.824 1 78.75 110 GLY B N 1
ATOM 1742 C CA . GLY B 1 110 ? 9.164 -6.129 5.418 1 78.75 110 GLY B CA 1
ATOM 1743 C C . GLY B 1 110 ? 10.375 -5.422 5.996 1 78.75 110 GLY B C 1
ATOM 1744 O O . GLY B 1 110 ? 10.664 -4.273 5.641 1 78.75 110 GLY B O 1
#